Protein AF-A0A0H5RD33-F1 (afdb_monomer_lite)

Organism: NCBI:txid70186

Radius of gyration: 17.7 Å; chains: 1; bounding box: 47×40×45 Å

Secondary structure (DSSP, 8-state):
-TTSPPPSS--SSGGG-------S-EEE-STTPEETTEEEEEEEEEEEEEEETTEEEEEEEEEEEEE---TTS---SSEEEEEEE--S---STT-EEEEEES--GGGGGT-GGGG-EEEEEEETTT--EEEEEEEEE-TTSPEEEBPPEEP--HHHHHHHHT--TTTSPEEEEEEEEE-TTSS-EEEEEEEESSTTGGG---EEEEEEEESS--BSS------SSS---------

pLDDT: mean 88.84, std 12.26, range [31.33, 98.31]

Structure (mmCIF, N/CA/C/O backbone):
data_AF-A0A0H5RD33-F1
#
_entry.id   AF-A0A0H5RD33-F1
#
loop_
_atom_site.group_PDB
_atom_site.id
_atom_site.type_symbol
_atom_site.label_atom_id
_atom_site.label_alt_id
_atom_site.label_comp_id
_atom_site.label_asym_id
_atom_site.label_entity_id
_atom_site.label_seq_id
_atom_site.pdbx_PDB_ins_code
_atom_site.Cartn_x
_atom_site.Cartn_y
_atom_site.Cartn_z
_atom_site.occupancy
_atom_site.B_iso_or_equiv
_atom_site.auth_seq_id
_atom_site.auth_comp_id
_atom_site.auth_asym_id
_atom_site.auth_atom_id
_atom_site.pdbx_PDB_model_num
ATOM 1 N N . ASP A 1 1 ? -14.241 -11.080 -1.336 1.00 76.25 1 ASP A N 1
ATOM 2 C CA . ASP A 1 1 ? -13.264 -11.864 -0.571 1.00 76.25 1 ASP A CA 1
ATOM 3 C C . ASP A 1 1 ? -13.984 -12.412 0.656 1.00 76.25 1 ASP A C 1
ATOM 5 O O . ASP A 1 1 ? -15.213 -12.331 0.713 1.00 76.25 1 ASP A O 1
ATOM 9 N N . GLU A 1 2 ? -13.262 -13.000 1.604 1.00 75.19 2 GLU A N 1
ATOM 10 C CA . GLU A 1 2 ? -13.861 -13.571 2.816 1.00 75.19 2 GLU A CA 1
ATOM 11 C C . GLU A 1 2 ? -14.517 -12.540 3.747 1.00 75.19 2 GLU A C 1
ATOM 13 O O . GLU A 1 2 ? -15.378 -12.899 4.547 1.00 75.19 2 GLU A O 1
ATOM 18 N N . PHE A 1 3 ? -14.201 -11.254 3.578 1.00 83.94 3 PHE A N 1
ATOM 19 C CA . PHE A 1 3 ? -14.836 -10.145 4.290 1.00 83.94 3 PHE A CA 1
ATOM 20 C C . PHE A 1 3 ? -16.076 -9.603 3.567 1.00 83.94 3 PHE A C 1
ATOM 22 O O . PHE A 1 3 ? -16.690 -8.637 4.016 1.00 83.94 3 PHE A O 1
ATOM 29 N N . GLY A 1 4 ? -16.453 -10.204 2.435 1.00 88.62 4 GLY A N 1
ATOM 30 C CA . GLY A 1 4 ? -17.548 -9.730 1.594 1.00 88.62 4 GLY A CA 1
ATOM 31 C C . GLY A 1 4 ? -17.179 -8.541 0.706 1.00 88.62 4 GLY A C 1
ATOM 32 O O . GLY A 1 4 ? -18.061 -8.026 0.026 1.00 88.62 4 GLY A O 1
ATOM 33 N N . ILE A 1 5 ? -15.905 -8.133 0.652 1.00 95.12 5 ILE A N 1
ATOM 34 C CA . ILE A 1 5 ? -15.428 -7.039 -0.202 1.00 95.12 5 ILE A CA 1
ATOM 35 C C . ILE A 1 5 ? -15.345 -7.506 -1.656 1.00 95.12 5 ILE A C 1
ATOM 37 O O . ILE A 1 5 ? -14.885 -8.610 -1.955 1.00 95.12 5 ILE A O 1
ATOM 41 N N . GLN A 1 6 ? -15.769 -6.673 -2.600 1.00 94.94 6 GLN A N 1
ATOM 42 C CA . GLN A 1 6 ? -15.687 -7.001 -4.017 1.00 94.94 6 GLN A CA 1
ATOM 43 C C . GLN A 1 6 ? -14.219 -7.123 -4.458 1.00 94.94 6 GLN A C 1
ATOM 45 O O . GLN A 1 6 ? -13.421 -6.206 -4.265 1.00 94.94 6 GLN A O 1
ATOM 50 N N . GLN A 1 7 ? -13.868 -8.247 -5.086 1.00 94.56 7 GLN A N 1
ATOM 51 C CA . GLN A 1 7 ? -12.614 -8.385 -5.831 1.00 94.56 7 GLN A CA 1
ATOM 52 C C . GLN A 1 7 ? -12.828 -7.815 -7.236 1.00 94.56 7 GLN A C 1
ATOM 54 O O . GLN A 1 7 ? -13.719 -8.279 -7.952 1.00 94.56 7 GLN A O 1
ATOM 59 N N . LEU A 1 8 ? -12.046 -6.808 -7.634 1.00 95.62 8 LEU A N 1
ATOM 60 C CA . LEU A 1 8 ? -12.150 -6.227 -8.981 1.00 95.62 8 LEU A CA 1
ATOM 61 C C . LEU A 1 8 ? -11.414 -7.104 -9.999 1.00 95.62 8 LEU A C 1
ATOM 63 O O . LEU A 1 8 ? -11.857 -7.260 -11.139 1.00 95.62 8 LEU A O 1
ATOM 67 N N . PHE A 1 9 ? -10.312 -7.714 -9.562 1.00 94.62 9 PHE A N 1
ATOM 68 C CA . PHE A 1 9 ? -9.490 -8.634 -10.337 1.00 94.62 9 PHE A CA 1
ATOM 69 C C . PHE A 1 9 ? -9.211 -9.905 -9.520 1.00 94.62 9 PHE A C 1
ATOM 71 O O . PHE A 1 9 ? -8.176 -9.987 -8.861 1.00 94.62 9 PHE A O 1
ATOM 78 N N . PRO A 1 10 ? -10.119 -10.900 -9.552 1.00 92.75 10 PRO A N 1
ATOM 79 C CA . PRO A 1 10 ? -9.939 -12.149 -8.817 1.00 92.75 10 PRO A CA 1
ATOM 80 C C . PRO A 1 10 ? -8.657 -12.891 -9.209 1.00 92.75 10 PRO A C 1
ATOM 82 O O . PRO A 1 10 ? -8.256 -12.894 -10.379 1.00 92.75 10 PRO A O 1
ATOM 85 N N . SER A 1 11 ? -8.045 -13.556 -8.232 1.00 90.69 11 SER A N 1
ATOM 86 C CA . SER A 1 11 ? -6.834 -14.348 -8.428 1.00 90.69 11 SER A CA 1
ATOM 87 C C . SER A 1 11 ? -7.073 -15.569 -9.315 1.00 90.69 11 SER A C 1
ATOM 89 O O . SER A 1 11 ? -8.099 -16.240 -9.232 1.00 90.69 11 SER A O 1
ATOM 91 N N . ILE A 1 12 ? -6.080 -15.888 -10.152 1.00 89.56 12 ILE A N 1
ATOM 92 C CA . ILE A 1 12 ? -6.044 -17.151 -10.914 1.00 89.56 12 ILE A CA 1
ATOM 93 C C . ILE A 1 12 ? -5.766 -18.337 -9.973 1.00 89.56 12 ILE A C 1
ATOM 95 O O . ILE A 1 12 ? -6.265 -19.433 -10.213 1.00 89.56 12 ILE A O 1
ATOM 99 N N . SER A 1 13 ? -5.009 -18.080 -8.901 1.00 87.94 13 SER A N 1
ATOM 100 C CA . SER A 1 13 ? -4.655 -19.019 -7.832 1.00 87.94 13 SER A CA 1
ATOM 101 C C . SER A 1 13 ? -5.113 -18.467 -6.476 1.00 87.94 13 SER A C 1
ATOM 103 O O . SER A 1 13 ? -4.293 -17.889 -5.758 1.00 87.94 13 SER A O 1
ATOM 105 N N . PRO A 1 14 ? -6.411 -18.576 -6.126 1.00 88.38 14 PRO A N 1
ATOM 106 C CA . PRO A 1 14 ? -6.944 -18.069 -4.857 1.00 88.38 14 PRO A CA 1
ATOM 107 C C . PRO A 1 14 ? -6.265 -18.665 -3.616 1.00 88.38 14 PRO A C 1
ATOM 109 O O . PRO A 1 14 ? -6.234 -18.047 -2.563 1.00 88.38 14 PRO A O 1
ATOM 112 N N . GLU A 1 15 ? -5.683 -19.858 -3.727 1.00 87.19 15 GLU A N 1
ATOM 113 C CA . GLU A 1 15 ? -4.915 -20.511 -2.664 1.00 87.19 15 GLU A CA 1
ATOM 114 C C . GLU A 1 15 ? -3.612 -19.786 -2.288 1.00 87.19 15 GLU A C 1
ATOM 116 O O . GLU A 1 15 ? -3.024 -20.085 -1.251 1.00 87.19 15 GLU A O 1
ATOM 121 N N . LEU A 1 16 ? -3.149 -18.857 -3.133 1.00 86.56 16 LEU A N 1
ATOM 122 C CA . LEU A 1 16 ? -1.974 -18.014 -2.889 1.00 86.56 16 LEU A CA 1
ATOM 123 C C . LEU A 1 16 ? -2.348 -16.608 -2.408 1.00 86.56 16 LEU A C 1
ATOM 125 O O . LEU A 1 16 ? -1.453 -15.777 -2.193 1.00 86.56 16 LEU A O 1
ATOM 129 N N . ASP A 1 17 ? -3.644 -16.330 -2.258 1.00 90.62 17 ASP A N 1
ATOM 130 C CA . ASP A 1 17 ? -4.104 -15.088 -1.658 1.00 90.62 17 ASP A CA 1
ATOM 131 C C . ASP A 1 17 ? -3.624 -15.019 -0.204 1.00 90.62 17 ASP A C 1
ATOM 133 O O . ASP A 1 17 ? -3.420 -16.026 0.479 1.00 90.62 17 ASP A O 1
ATOM 137 N N . TRP A 1 18 ? -3.374 -13.800 0.257 1.00 93.12 18 TRP A N 1
ATOM 138 C CA . TRP A 1 18 ? -3.107 -13.535 1.660 1.00 93.12 18 TRP A CA 1
ATOM 139 C C . TRP A 1 18 ? -4.263 -12.732 2.230 1.00 93.12 18 TRP A C 1
ATOM 141 O O . TRP A 1 18 ? -4.685 -11.740 1.630 1.00 93.12 18 TRP A O 1
ATOM 151 N N . THR A 1 19 ? -4.698 -13.131 3.419 1.00 93.81 19 THR A N 1
ATOM 152 C CA . THR A 1 19 ? -5.701 -12.423 4.197 1.00 93.81 19 THR A CA 1
ATOM 153 C C . THR A 1 19 ? -5.165 -12.161 5.594 1.00 93.81 19 THR A C 1
ATOM 155 O O . THR A 1 19 ? -4.564 -13.028 6.223 1.00 93.81 19 THR A O 1
ATOM 158 N N . GLY A 1 20 ? -5.382 -10.944 6.089 1.00 93.12 20 GLY A N 1
ATOM 159 C CA . GLY A 1 20 ? -5.002 -10.564 7.438 1.00 93.12 20 GLY A CA 1
ATOM 160 C C . GLY A 1 20 ? -5.898 -11.177 8.518 1.00 93.12 20 GLY A C 1
ATOM 161 O O . GLY A 1 20 ? -7.093 -10.909 8.563 1.00 93.12 20 GLY A O 1
ATOM 162 N N . GLU A 1 21 ? -5.286 -11.896 9.462 1.00 92.38 21 GLU A N 1
ATOM 163 C CA . GLU A 1 21 ? -5.957 -12.499 10.627 1.00 92.38 21 GLU A CA 1
ATOM 164 C C . GLU A 1 21 ? -5.771 -11.698 11.924 1.00 92.38 21 GLU A C 1
ATOM 166 O O . GLU A 1 21 ? -4.778 -11.826 12.652 1.00 92.38 21 GLU A O 1
ATOM 171 N N . TRP A 1 22 ? -6.684 -10.763 12.190 1.00 93.94 22 TRP A N 1
ATOM 172 C CA . TRP A 1 22 ? -6.469 -9.690 13.180 1.00 93.94 22 TRP A CA 1
ATOM 173 C C . TRP A 1 22 ? -7.302 -9.884 14.463 1.00 93.94 22 TRP A C 1
ATOM 175 O O . TRP A 1 22 ? -7.395 -9.003 15.315 1.00 93.94 22 TRP A O 1
ATOM 185 N N . THR A 1 23 ? -7.919 -11.056 14.631 1.00 94.94 23 THR A N 1
ATOM 186 C CA . THR A 1 23 ? -8.829 -11.359 15.750 1.00 94.94 23 THR A CA 1
ATOM 187 C C . THR A 1 23 ? -8.093 -11.674 17.054 1.00 94.94 23 THR A C 1
ATOM 189 O O . THR A 1 23 ? -8.486 -11.191 18.119 1.00 94.94 23 THR A O 1
ATOM 192 N N . ALA A 1 24 ? -7.011 -12.456 16.985 1.00 96.69 24 ALA A N 1
ATOM 193 C CA . ALA A 1 24 ? -6.236 -12.875 18.149 1.00 96.69 24 ALA A CA 1
ATOM 194 C C . ALA A 1 24 ? -5.370 -11.737 18.715 1.00 96.69 24 ALA A C 1
ATOM 196 O O . ALA A 1 24 ? -4.588 -11.114 17.993 1.00 96.69 24 ALA A O 1
ATOM 197 N N . ASN A 1 25 ? -5.468 -11.525 20.032 1.00 97.94 25 ASN A N 1
ATOM 198 C CA . ASN A 1 25 ? -4.720 -10.488 20.740 1.00 97.94 25 ASN A CA 1
ATOM 199 C C . ASN A 1 25 ? -3.211 -10.768 20.736 1.00 97.94 25 ASN A C 1
ATOM 201 O O . ASN A 1 25 ? -2.767 -11.799 21.246 1.00 97.94 25 ASN A O 1
ATOM 205 N N . ARG A 1 26 ? -2.420 -9.822 20.222 1.00 97.69 26 ARG A N 1
ATOM 206 C CA . ARG A 1 26 ? -0.945 -9.872 20.211 1.00 97.69 26 ARG A CA 1
ATOM 207 C C . ARG A 1 26 ? -0.344 -8.496 19.940 1.00 97.69 26 ARG A C 1
ATOM 209 O O . ARG A 1 26 ? -1.035 -7.577 19.506 1.00 97.69 26 ARG A O 1
ATOM 216 N N . ILE A 1 27 ? 0.953 -8.356 20.193 1.00 98.00 27 ILE A N 1
ATOM 217 C CA . ILE A 1 27 ? 1.701 -7.134 19.901 1.00 98.00 27 ILE A CA 1
ATOM 218 C C . ILE A 1 27 ? 3.063 -7.479 19.308 1.00 98.00 27 ILE A C 1
ATOM 220 O O . ILE A 1 27 ? 3.780 -8.312 19.853 1.00 98.00 27 ILE A O 1
ATOM 224 N N . LEU A 1 28 ? 3.416 -6.800 18.220 1.00 98.19 28 LEU A N 1
ATOM 225 C CA . LEU A 1 28 ? 4.761 -6.774 17.659 1.00 98.19 28 LEU A CA 1
ATOM 226 C C . LEU A 1 28 ? 5.408 -5.445 18.049 1.00 98.19 28 LEU A C 1
ATOM 228 O O . LEU A 1 28 ? 4.815 -4.372 17.896 1.00 98.19 28 LEU A O 1
ATOM 232 N N . THR A 1 29 ? 6.620 -5.509 18.585 1.00 96.75 29 THR A N 1
ATOM 233 C CA . THR A 1 29 ? 7.331 -4.384 19.210 1.00 96.75 29 THR A CA 1
ATOM 234 C C . THR A 1 29 ? 8.720 -4.132 18.634 1.00 96.75 29 THR A C 1
ATOM 236 O O . THR A 1 29 ? 9.271 -3.046 18.826 1.00 96.75 29 THR A O 1
ATOM 239 N N . LYS A 1 30 ? 9.306 -5.108 17.936 1.00 94.00 30 LYS A N 1
ATOM 240 C CA . LYS A 1 30 ? 10.661 -5.029 17.384 1.00 94.00 30 LYS A CA 1
ATOM 241 C C . LYS A 1 30 ? 10.634 -5.119 15.864 1.00 94.00 30 LYS A C 1
ATOM 243 O O . LYS A 1 30 ? 9.813 -5.803 15.265 1.00 94.00 30 LYS A O 1
ATOM 248 N N . ALA A 1 31 ? 11.580 -4.439 15.224 1.00 90.81 31 ALA A N 1
ATOM 249 C CA . ALA A 1 31 ? 11.805 -4.624 13.797 1.00 90.81 31 ALA A CA 1
ATOM 250 C C . ALA A 1 31 ? 12.255 -6.070 13.519 1.00 90.81 31 ALA A C 1
ATOM 252 O O . ALA A 1 31 ? 13.087 -6.602 14.253 1.00 90.81 31 ALA A O 1
ATOM 253 N N . LYS A 1 32 ? 11.732 -6.660 12.441 1.00 92.19 32 LYS A N 1
ATOM 254 C CA . LYS A 1 32 ? 11.849 -8.080 12.074 1.00 92.19 32 LYS A CA 1
ATOM 255 C C . LYS A 1 32 ? 11.215 -9.051 13.080 1.00 92.19 32 LYS A C 1
ATOM 257 O O . LYS A 1 32 ? 11.514 -10.238 13.047 1.00 92.19 32 LYS A O 1
ATOM 262 N N . GLU A 1 33 ? 10.355 -8.572 13.980 1.00 96.62 33 GLU A N 1
ATOM 263 C CA . GLU A 1 33 ? 9.538 -9.467 14.799 1.00 96.62 33 GLU A CA 1
ATOM 264 C C . GLU A 1 33 ? 8.448 -10.088 13.927 1.00 96.62 33 GLU A C 1
ATOM 266 O O . GLU A 1 33 ? 7.614 -9.364 13.379 1.00 96.62 33 GLU A O 1
ATOM 271 N N . MET A 1 34 ? 8.507 -11.413 13.785 1.00 96.44 34 MET A N 1
ATOM 272 C CA . MET A 1 34 ? 7.512 -12.213 13.074 1.00 96.44 34 MET A CA 1
ATOM 273 C C . MET A 1 34 ? 6.207 -12.262 13.860 1.00 96.44 34 MET A C 1
ATOM 275 O O . MET A 1 34 ? 6.219 -12.312 15.094 1.00 96.44 34 MET A O 1
ATOM 279 N N . ASP A 1 35 ? 5.090 -12.296 13.146 1.00 96.50 35 ASP A N 1
ATOM 280 C CA . ASP A 1 35 ? 3.794 -12.562 13.742 1.00 96.50 35 ASP A CA 1
ATOM 281 C C . ASP A 1 35 ? 3.706 -14.038 14.180 1.00 96.50 35 ASP A C 1
ATOM 283 O O . ASP A 1 35 ? 3.919 -14.939 13.369 1.00 96.50 35 ASP A O 1
ATOM 287 N N . PRO A 1 36 ? 3.396 -14.333 15.457 1.00 95.50 36 PRO A N 1
ATOM 288 C CA . PRO A 1 36 ? 3.274 -15.713 15.923 1.00 95.50 36 PRO A CA 1
ATOM 289 C C . PRO A 1 36 ? 2.083 -16.486 15.329 1.00 95.50 36 PRO A C 1
ATOM 291 O O . PRO A 1 36 ? 2.009 -17.697 15.533 1.00 95.50 36 PRO A O 1
ATOM 294 N N . TYR 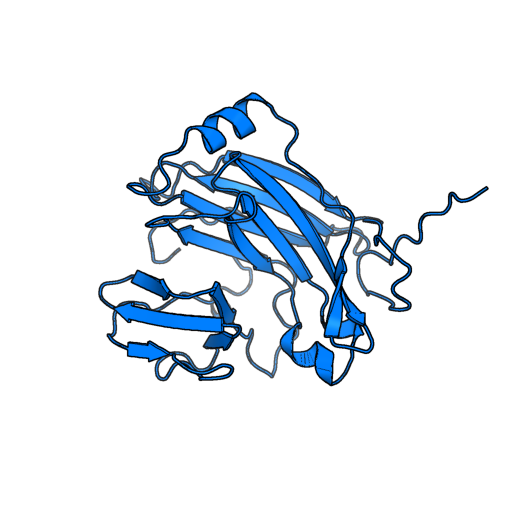A 1 37 ? 1.154 -15.816 14.642 1.00 94.94 37 TYR A N 1
ATOM 295 C CA . TYR A 1 37 ? -0.019 -16.436 14.012 1.00 94.94 37 TYR A CA 1
ATOM 296 C C . TYR A 1 37 ? 0.045 -16.432 12.482 1.00 94.94 37 TYR A C 1
ATOM 298 O O . TYR A 1 37 ? -0.806 -17.054 11.853 1.00 94.94 37 TYR A O 1
ATOM 306 N N . ASP A 1 38 ? 1.030 -15.753 11.893 1.00 94.31 38 ASP A N 1
ATOM 307 C CA . ASP A 1 38 ? 1.205 -15.652 10.446 1.00 94.31 38 ASP A CA 1
ATOM 308 C C . ASP A 1 38 ? 2.701 -15.542 10.119 1.00 94.31 38 ASP A C 1
ATOM 310 O O . ASP A 1 38 ? 3.330 -14.495 10.275 1.00 94.31 38 ASP A O 1
ATOM 314 N N . ASP A 1 39 ? 3.289 -16.644 9.660 1.0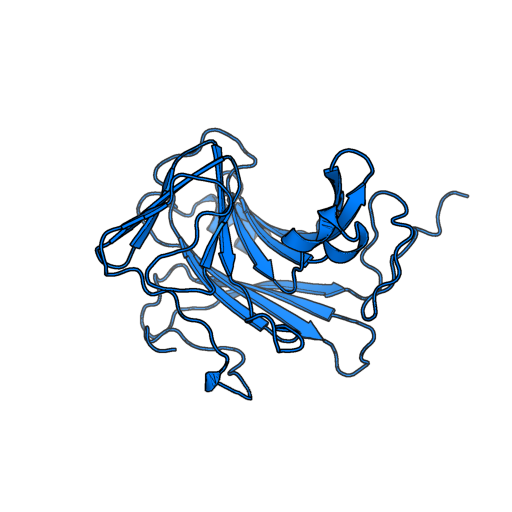0 92.44 39 ASP A N 1
ATOM 315 C CA . ASP A 1 39 ? 4.720 -16.741 9.359 1.00 92.44 39 ASP A CA 1
ATOM 316 C C . ASP A 1 39 ? 5.152 -15.938 8.123 1.00 92.44 39 ASP A C 1
ATOM 318 O O . ASP A 1 39 ? 6.343 -15.864 7.815 1.00 92.44 39 ASP A O 1
ATOM 322 N N . ARG A 1 40 ? 4.206 -15.287 7.444 1.00 92.25 40 ARG A N 1
ATOM 323 C CA . ARG A 1 40 ? 4.451 -14.378 6.324 1.00 92.25 40 ARG A CA 1
ATOM 324 C C . ARG A 1 40 ? 4.508 -12.927 6.770 1.00 92.25 40 ARG A C 1
ATOM 326 O O . ARG A 1 40 ? 4.946 -12.068 6.007 1.00 92.25 40 ARG A O 1
ATOM 333 N N . VAL A 1 41 ? 4.051 -12.632 7.982 1.00 95.25 41 VAL A N 1
ATOM 334 C CA . VAL A 1 41 ? 3.866 -11.271 8.472 1.00 95.25 41 VAL A CA 1
ATOM 335 C C . VAL A 1 41 ? 4.947 -10.908 9.474 1.00 95.25 41 VAL A C 1
ATOM 337 O O . VAL A 1 41 ? 5.250 -11.657 10.400 1.00 95.25 41 VAL A O 1
ATOM 340 N N . TYR A 1 42 ? 5.517 -9.714 9.329 1.00 95.62 42 TYR A N 1
ATOM 341 C CA . TYR A 1 42 ? 6.462 -9.190 10.310 1.00 95.62 42 TYR A CA 1
ATOM 342 C C . TYR A 1 42 ? 6.485 -7.668 10.373 1.00 95.62 42 TYR A C 1
ATOM 344 O O . TYR A 1 42 ? 6.157 -6.952 9.422 1.00 95.62 42 TYR A O 1
ATOM 352 N N . LEU A 1 43 ? 6.896 -7.152 11.530 1.00 96.88 43 LEU A N 1
ATOM 353 C CA . LEU A 1 43 ? 6.977 -5.718 11.778 1.00 96.88 43 LEU A CA 1
ATOM 354 C C . LEU A 1 43 ? 8.295 -5.130 11.263 1.00 96.88 43 LEU A C 1
ATOM 356 O O . LEU A 1 43 ? 9.382 -5.653 11.504 1.00 96.88 43 LEU A O 1
ATOM 360 N N . LYS A 1 44 ? 8.228 -3.956 10.642 1.00 93.81 44 LYS A N 1
ATOM 361 C CA . LYS A 1 44 ? 9.377 -3.129 10.252 1.00 93.81 44 LYS A CA 1
ATOM 362 C C . LYS A 1 44 ? 9.148 -1.664 10.607 1.00 93.81 44 LYS A C 1
ATOM 364 O O . LYS A 1 44 ? 8.042 -1.202 10.873 1.00 93.81 44 LYS A O 1
ATOM 369 N N . GLY A 1 45 ? 10.234 -0.895 10.563 1.00 90.62 45 GLY A N 1
ATOM 370 C CA . GLY A 1 45 ? 10.214 0.533 10.861 1.00 90.62 45 GLY A CA 1
ATOM 371 C C . GLY A 1 45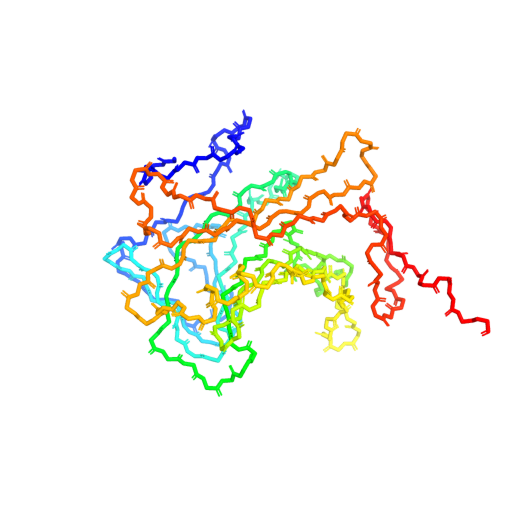 ? 10.202 0.846 12.353 1.00 90.62 45 GLY A C 1
ATOM 372 O O . GLY A 1 45 ? 10.705 0.071 13.161 1.00 90.62 45 GLY A O 1
ATOM 373 N N . LYS A 1 46 ? 9.718 2.042 12.699 1.00 90.88 46 LYS A N 1
ATOM 374 C CA . LYS A 1 46 ? 9.747 2.563 14.073 1.00 90.88 46 LYS A CA 1
ATOM 375 C C . LYS A 1 46 ? 8.331 2.651 14.625 1.00 90.88 46 LYS A C 1
ATOM 377 O O . LYS A 1 46 ? 7.598 3.567 14.251 1.00 90.88 46 LYS A O 1
ATOM 382 N N . GLY A 1 47 ? 7.982 1.750 15.533 1.00 94.44 47 GLY A N 1
ATOM 383 C CA . GLY A 1 47 ? 6.671 1.704 16.169 1.00 94.44 47 GLY A CA 1
ATOM 384 C C . GLY A 1 47 ? 6.307 0.294 16.618 1.00 94.44 47 GLY A C 1
ATOM 385 O O . GLY A 1 47 ? 7.170 -0.580 16.649 1.00 94.44 47 GLY A O 1
ATOM 386 N N . THR A 1 48 ? 5.037 0.094 16.944 1.00 97.31 48 THR A N 1
ATOM 387 C CA . THR A 1 48 ? 4.447 -1.196 17.314 1.00 97.31 48 THR A CA 1
ATOM 388 C C . THR A 1 48 ? 3.226 -1.483 16.447 1.00 97.31 48 THR A C 1
ATOM 390 O O . THR A 1 48 ? 2.595 -0.554 15.933 1.00 97.31 48 THR A O 1
ATOM 393 N N . ALA A 1 49 ? 2.871 -2.759 16.330 1.00 97.88 49 ALA A N 1
ATOM 394 C CA . ALA A 1 49 ? 1.603 -3.214 15.768 1.00 97.88 49 ALA A CA 1
ATOM 395 C C . ALA A 1 49 ? 0.870 -4.041 16.826 1.00 97.88 49 ALA A C 1
ATOM 397 O O . ALA A 1 49 ? 1.395 -5.053 17.285 1.00 97.88 49 ALA A O 1
ATOM 398 N N . THR A 1 50 ? -0.310 -3.593 17.239 1.00 98.19 50 THR A N 1
ATOM 399 C CA . THR A 1 50 ? -1.170 -4.313 18.186 1.00 98.19 50 THR A CA 1
ATOM 400 C C . THR A 1 50 ? -2.344 -4.894 17.426 1.00 98.19 50 THR A C 1
ATOM 402 O O . THR A 1 50 ? -3.017 -4.152 16.725 1.00 98.19 50 THR A O 1
ATOM 405 N N . PHE A 1 51 ? -2.612 -6.181 17.584 1.00 98.31 51 PHE A N 1
ATOM 406 C CA . PHE A 1 51 ? -3.704 -6.877 16.911 1.00 98.31 51 PHE A CA 1
ATOM 407 C C . PHE A 1 51 ? -4.722 -7.340 17.944 1.00 98.31 51 PHE A C 1
ATOM 409 O O . PHE A 1 51 ? -4.350 -7.647 19.082 1.00 98.31 51 PHE A O 1
ATOM 416 N N . GLY A 1 52 ? -5.982 -7.412 17.540 1.00 97.12 52 GLY A N 1
ATOM 417 C CA . GLY A 1 52 ? -7.077 -7.906 18.359 1.00 97.12 52 GLY A CA 1
ATOM 418 C C . GLY A 1 52 ? -8.414 -7.327 17.918 1.00 97.12 52 GLY A C 1
ATOM 419 O O . GLY A 1 52 ? -8.474 -6.259 17.315 1.00 97.12 52 GLY A O 1
ATOM 420 N N . ASN A 1 53 ? -9.505 -8.015 18.255 1.00 94.69 53 ASN A N 1
ATOM 421 C CA . ASN A 1 53 ? -10.878 -7.583 17.947 1.00 94.69 53 ASN A CA 1
ATOM 422 C C . ASN A 1 53 ? -11.158 -7.345 16.447 1.00 94.69 53 ASN A C 1
ATOM 424 O O . ASN A 1 53 ? -12.116 -6.655 16.117 1.00 94.69 53 ASN A O 1
ATOM 428 N N . GLY A 1 54 ? -10.349 -7.919 15.551 1.00 93.75 54 GLY A N 1
ATOM 429 C CA . GLY A 1 54 ? -10.487 -7.744 14.102 1.00 93.75 54 GLY A CA 1
ATOM 430 C C . GLY A 1 54 ? -9.687 -6.571 13.529 1.00 93.75 54 GLY A C 1
ATOM 431 O O . GLY A 1 54 ? -9.689 -6.391 12.318 1.00 93.75 54 GLY A O 1
ATOM 432 N N . ASP A 1 55 ? -8.958 -5.822 14.361 1.00 94.56 55 ASP A N 1
ATOM 433 C CA . ASP A 1 55 ? -8.137 -4.685 13.946 1.00 94.56 55 ASP A CA 1
ATOM 434 C C . ASP A 1 55 ? -6.640 -4.919 14.228 1.00 94.56 55 ASP A C 1
ATOM 436 O O . ASP A 1 55 ? -6.249 -5.600 15.179 1.00 94.56 55 ASP A O 1
ATOM 440 N N . MET A 1 56 ? -5.792 -4.260 13.436 1.00 96.75 56 MET A N 1
ATOM 441 C CA . MET A 1 56 ? -4.380 -4.020 13.712 1.00 96.75 56 MET A CA 1
ATOM 442 C C . MET A 1 56 ? -4.199 -2.515 13.858 1.00 96.75 56 MET A C 1
ATOM 444 O O . MET A 1 56 ? -4.505 -1.729 12.962 1.00 96.75 56 MET A O 1
ATOM 448 N N . VAL A 1 57 ? -3.639 -2.113 14.989 1.00 97.06 57 VAL A N 1
ATOM 449 C CA . VAL A 1 57 ? -3.380 -0.725 15.335 1.00 97.06 57 VAL A CA 1
ATOM 450 C C . VAL A 1 57 ? -1.883 -0.481 15.333 1.00 97.06 57 VAL A C 1
ATOM 452 O O . VAL A 1 57 ? -1.130 -1.025 16.146 1.00 97.06 57 VAL A O 1
ATOM 455 N N . PHE A 1 58 ? -1.457 0.400 14.440 1.00 96.25 58 PHE A N 1
ATOM 456 C CA . PHE A 1 58 ? -0.111 0.938 14.448 1.00 96.25 58 PHE A CA 1
ATOM 457 C C . PHE A 1 58 ? 0.034 2.085 15.444 1.00 96.25 58 PHE A C 1
ATOM 459 O O . PHE A 1 58 ? -0.786 2.998 15.483 1.00 96.25 58 PHE A O 1
ATOM 466 N N . ASN A 1 59 ? 1.137 2.080 16.192 1.00 93.62 59 ASN A N 1
ATOM 467 C CA . ASN A 1 59 ? 1.551 3.195 17.040 1.00 93.62 59 ASN A CA 1
ATOM 468 C C . ASN A 1 59 ? 3.028 3.528 16.816 1.00 93.62 59 ASN A C 1
ATOM 470 O O . ASN A 1 59 ? 3.850 2.639 16.610 1.00 93.62 59 ASN A O 1
ATOM 474 N N . GLY A 1 60 ? 3.386 4.810 16.893 1.00 89.62 60 GLY A N 1
ATOM 475 C CA . GLY A 1 60 ? 4.761 5.285 16.722 1.00 89.62 60 GLY A CA 1
ATOM 476 C C . GLY A 1 60 ? 4.977 6.082 15.436 1.00 89.62 60 GLY A C 1
ATOM 477 O O . GLY A 1 60 ? 4.038 6.595 14.840 1.00 89.62 60 GLY A O 1
ATOM 478 N N . GLY A 1 61 ? 6.241 6.249 15.043 1.00 86.44 61 GLY A N 1
ATOM 479 C CA . GLY A 1 61 ? 6.616 7.208 14.001 1.00 86.44 61 GLY A CA 1
ATOM 480 C C . GLY A 1 61 ? 6.371 6.725 12.570 1.00 86.44 61 GLY A C 1
ATOM 481 O O . GLY A 1 61 ? 5.838 7.471 11.758 1.00 86.44 61 GLY A O 1
ATOM 482 N N . THR A 1 62 ? 6.812 5.507 12.239 1.00 89.56 62 THR A N 1
ATOM 483 C CA . THR A 1 62 ? 6.726 4.914 10.885 1.00 89.56 62 THR A CA 1
ATOM 484 C C . THR A 1 62 ? 6.657 3.376 10.935 1.00 89.56 62 THR A C 1
ATOM 486 O O . THR A 1 62 ? 7.516 2.699 10.348 1.00 89.56 62 THR A O 1
ATOM 489 N N . PRO A 1 63 ? 5.708 2.785 11.686 1.00 93.69 63 PRO A N 1
ATOM 490 C CA . PRO A 1 63 ? 5.515 1.340 11.667 1.00 93.69 63 PRO A CA 1
ATOM 491 C C . PRO A 1 63 ? 5.044 0.887 10.279 1.00 93.69 63 PRO A C 1
ATOM 493 O O . PRO A 1 63 ? 4.319 1.603 9.587 1.00 93.69 63 PRO A O 1
ATOM 496 N N . ARG A 1 64 ? 5.507 -0.288 9.862 1.00 94.81 64 ARG A N 1
ATOM 497 C CA . ARG A 1 64 ? 5.166 -0.944 8.598 1.00 94.81 64 ARG A CA 1
ATOM 498 C C . ARG A 1 64 ? 4.974 -2.427 8.870 1.00 94.81 64 ARG A C 1
ATOM 500 O O . ARG A 1 64 ? 5.808 -3.017 9.553 1.00 94.81 64 ARG A O 1
ATOM 507 N N . LEU A 1 65 ? 3.927 -3.016 8.313 1.00 96.19 65 LEU A N 1
ATOM 508 C CA . LEU A 1 65 ? 3.745 -4.462 8.296 1.00 96.19 65 LEU A CA 1
ATOM 509 C C . LEU A 1 65 ? 4.201 -4.963 6.931 1.00 96.19 65 LEU A C 1
ATOM 511 O O . LEU A 1 65 ? 3.783 -4.415 5.913 1.00 96.19 65 LEU A O 1
ATOM 515 N N . TYR A 1 66 ? 5.096 -5.939 6.923 1.00 95.31 66 TYR A N 1
ATOM 516 C CA . TYR A 1 66 ? 5.543 -6.611 5.711 1.00 95.31 66 TYR A CA 1
ATOM 517 C C . TYR A 1 66 ? 4.792 -7.931 5.607 1.00 95.31 66 TYR A C 1
ATOM 519 O O . TYR A 1 66 ? 4.501 -8.551 6.630 1.00 95.31 66 TYR A O 1
ATOM 527 N N . ILE A 1 67 ? 4.463 -8.315 4.377 1.00 94.50 67 ILE A N 1
ATOM 528 C CA . ILE A 1 67 ? 3.770 -9.557 4.050 1.00 94.50 67 ILE A CA 1
ATOM 529 C C . ILE A 1 67 ? 4.604 -10.239 2.971 1.00 94.50 67 ILE A C 1
ATOM 531 O O . ILE A 1 67 ? 4.730 -9.720 1.861 1.00 94.50 67 ILE A O 1
ATOM 535 N N . ASP A 1 68 ? 5.189 -11.378 3.306 1.00 91.25 68 ASP A N 1
ATOM 536 C CA . ASP A 1 68 ? 5.958 -12.190 2.376 1.00 91.25 68 ASP A CA 1
ATOM 537 C C . ASP A 1 68 ? 5.006 -13.045 1.522 1.00 91.25 68 ASP A C 1
ATOM 539 O O . ASP A 1 68 ? 4.024 -13.612 2.003 1.00 91.25 68 ASP A O 1
ATOM 543 N N . SER A 1 69 ? 5.296 -13.186 0.234 1.00 85.12 69 SER A N 1
ATOM 544 C CA . SER A 1 69 ? 4.662 -14.166 -0.657 1.00 85.12 69 SER A CA 1
ATOM 545 C C . SER A 1 69 ? 4.993 -15.630 -0.316 1.00 85.12 69 SER A C 1
ATOM 547 O O . SER A 1 69 ? 4.438 -16.529 -0.944 1.00 85.12 69 SER A O 1
ATOM 549 N N . SER A 1 70 ? 5.853 -15.854 0.687 1.00 70.94 70 SER A N 1
ATOM 550 C CA . SER A 1 70 ? 6.551 -17.090 1.066 1.00 70.94 70 SER A CA 1
ATOM 551 C C . SER A 1 70 ? 7.760 -17.399 0.170 1.00 70.94 70 SER A C 1
ATOM 553 O O . SER A 1 70 ? 7.708 -17.275 -1.055 1.00 70.94 70 SER A O 1
ATOM 555 N N . ALA A 1 71 ? 8.859 -17.835 0.795 1.00 54.31 71 ALA A N 1
ATOM 556 C CA . ALA A 1 71 ? 10.223 -17.888 0.245 1.00 54.31 71 ALA A CA 1
ATOM 557 C C . ALA A 1 71 ? 10.468 -18.814 -0.972 1.00 54.31 71 ALA A C 1
ATOM 559 O O . ALA A 1 71 ? 11.611 -18.971 -1.397 1.00 54.31 71 ALA A O 1
ATOM 560 N N . SER A 1 72 ? 9.442 -19.473 -1.521 1.00 52.50 72 SER A N 1
ATOM 561 C CA . SER A 1 72 ? 9.604 -20.494 -2.575 1.00 52.50 72 SER A CA 1
ATOM 562 C C . SER A 1 72 ? 8.878 -20.199 -3.894 1.00 52.50 72 SER A C 1
ATOM 564 O O . SER A 1 72 ? 8.995 -20.986 -4.834 1.00 52.50 72 SER A O 1
ATOM 566 N N . GLY A 1 73 ? 8.171 -19.067 -3.999 1.00 63.12 73 GLY A N 1
ATOM 567 C CA . GLY A 1 73 ? 7.459 -18.647 -5.212 1.00 63.12 73 GLY A CA 1
ATOM 568 C C . GLY A 1 73 ? 8.056 -17.401 -5.885 1.00 63.12 73 GLY A C 1
ATOM 569 O O . GLY A 1 73 ? 8.871 -16.706 -5.286 1.00 63.12 73 GLY A O 1
ATOM 570 N N . PRO A 1 74 ? 7.630 -17.062 -7.117 1.00 64.56 74 PRO A N 1
ATOM 571 C CA . PRO A 1 74 ? 8.095 -15.882 -7.864 1.00 64.56 74 PRO A CA 1
ATOM 572 C C . PRO A 1 74 ? 7.584 -14.533 -7.308 1.00 64.56 74 PRO A C 1
ATOM 574 O O . PRO A 1 74 ? 7.626 -13.522 -8.011 1.00 64.56 74 PRO A O 1
ATOM 577 N N . GLY A 1 75 ? 7.063 -14.509 -6.080 1.00 80.88 75 GLY A N 1
ATOM 578 C CA . GLY A 1 75 ? 6.325 -13.378 -5.535 1.00 80.88 75 GLY A CA 1
ATOM 579 C C . GLY A 1 75 ? 4.973 -13.145 -6.205 1.00 80.88 75 GLY A C 1
ATOM 580 O O . GLY A 1 75 ? 4.563 -13.855 -7.129 1.00 80.88 75 GLY A O 1
ATOM 581 N N . TRP A 1 76 ? 4.264 -12.115 -5.747 1.00 87.50 76 TRP A N 1
ATOM 582 C CA . TRP A 1 76 ? 3.077 -11.636 -6.446 1.00 87.50 76 TRP A CA 1
ATOM 583 C C . TRP A 1 76 ? 3.465 -10.584 -7.474 1.00 87.50 76 TRP A C 1
ATOM 585 O O . TRP A 1 76 ? 3.849 -9.467 -7.130 1.00 87.50 76 TRP A O 1
ATOM 595 N N . LEU A 1 77 ? 3.335 -10.944 -8.750 1.00 87.19 77 LEU A N 1
ATOM 596 C CA . LEU A 1 77 ? 3.427 -9.987 -9.843 1.00 87.19 77 LEU A CA 1
ATOM 597 C C . LEU A 1 77 ? 2.079 -9.270 -9.983 1.00 87.19 77 LEU A C 1
ATOM 599 O O . LEU A 1 77 ? 1.904 -8.161 -9.498 1.00 87.19 77 LEU A O 1
ATOM 603 N N . ASN A 1 78 ? 1.087 -9.867 -10.638 1.00 92.19 78 ASN A N 1
ATOM 604 C CA . ASN A 1 78 ? -0.226 -9.229 -10.763 1.00 92.19 78 ASN A CA 1
ATOM 605 C C . ASN A 1 78 ? -0.965 -9.284 -9.423 1.00 92.19 78 ASN A C 1
ATOM 607 O O . ASN A 1 78 ? -1.252 -10.375 -8.943 1.00 92.19 78 ASN A O 1
ATOM 611 N N . THR A 1 79 ? -1.257 -8.127 -8.834 1.00 94.12 79 THR A N 1
ATOM 612 C CA . THR A 1 79 ? -1.772 -8.041 -7.461 1.00 94.12 79 THR A CA 1
ATOM 613 C C . THR A 1 79 ? -2.908 -7.039 -7.374 1.00 94.12 79 THR A C 1
ATOM 615 O O . THR A 1 79 ? -2.813 -5.945 -7.929 1.00 94.12 79 THR A O 1
ATOM 618 N N . GLU A 1 80 ? -3.947 -7.397 -6.628 1.00 97.19 80 GLU A N 1
ATOM 619 C CA . GLU A 1 80 ? -4.894 -6.468 -6.020 1.00 97.19 80 GLU A CA 1
ATOM 620 C C . GLU A 1 80 ? -4.652 -6.499 -4.507 1.00 97.19 80 GLU A C 1
ATOM 622 O O . GLU A 1 80 ? -4.936 -7.497 -3.852 1.00 97.19 80 GLU A O 1
ATOM 627 N N . PHE A 1 81 ? -4.092 -5.428 -3.945 1.00 97.44 81 PHE A N 1
ATOM 628 C CA . PHE A 1 81 ? -3.913 -5.289 -2.501 1.00 97.44 81 PHE A CA 1
ATOM 629 C C . PHE A 1 81 ? -5.019 -4.392 -1.950 1.00 97.44 81 PHE A C 1
ATOM 631 O O . PHE A 1 81 ? -5.055 -3.202 -2.259 1.00 97.44 81 PHE A O 1
ATOM 638 N N . THR A 1 82 ? -5.910 -4.969 -1.143 1.00 97.50 82 THR A N 1
ATOM 639 C CA . THR A 1 82 ? -7.017 -4.271 -0.477 1.00 97.50 82 THR A CA 1
ATOM 640 C C . THR A 1 82 ? -6.715 -4.063 1.001 1.00 97.50 82 THR A C 1
ATOM 642 O O . THR A 1 82 ? -6.255 -4.984 1.672 1.00 97.50 82 THR A O 1
ATOM 645 N N . SER A 1 83 ? -7.008 -2.879 1.534 1.00 97.19 83 SER A N 1
ATOM 646 C CA . SER A 1 83 ? -6.998 -2.648 2.978 1.00 97.19 83 SER A CA 1
ATOM 647 C C . SER A 1 83 ? -7.943 -1.516 3.370 1.00 97.19 83 SER A C 1
ATOM 649 O O . SER A 1 83 ? -8.095 -0.547 2.625 1.00 97.19 83 SER A O 1
ATOM 651 N N . TYR A 1 84 ? -8.545 -1.630 4.552 1.00 97.00 84 TYR A N 1
ATOM 652 C CA . TYR A 1 84 ? -9.322 -0.569 5.184 1.00 97.00 84 TYR A CA 1
ATOM 653 C C . TYR A 1 84 ? -8.526 0.017 6.341 1.00 97.00 84 TYR A C 1
ATOM 655 O O . TYR A 1 84 ? -7.956 -0.711 7.153 1.00 97.00 84 TYR A O 1
ATOM 663 N N . GLY A 1 85 ? -8.492 1.343 6.430 1.00 95.56 85 GLY A N 1
ATOM 664 C CA . GLY A 1 85 ? -7.745 2.025 7.475 1.00 95.56 85 GLY A CA 1
ATOM 665 C C . GLY A 1 85 ? -8.359 3.356 7.869 1.00 95.56 85 GLY A C 1
ATOM 666 O O . GLY A 1 85 ? -8.955 4.062 7.058 1.00 95.56 85 GLY A O 1
ATOM 667 N N . ARG A 1 86 ? -8.153 3.715 9.132 1.00 95.44 86 ARG A N 1
ATOM 668 C CA . ARG A 1 86 ? -8.466 5.026 9.700 1.00 95.44 86 ARG A CA 1
ATOM 669 C C . ARG A 1 86 ? -7.318 5.480 10.590 1.00 95.44 86 ARG A C 1
ATOM 671 O O . ARG A 1 86 ? -6.426 4.696 10.920 1.00 95.44 86 ARG A O 1
ATOM 678 N N . VAL A 1 87 ? -7.323 6.741 10.994 1.00 94.94 87 VAL A N 1
ATOM 679 C CA . VAL A 1 87 ? -6.251 7.328 11.800 1.00 94.94 87 VAL A CA 1
ATOM 680 C C . VAL A 1 87 ? -6.829 8.116 12.964 1.00 94.94 87 VAL A C 1
ATOM 682 O O . VAL A 1 87 ? -7.691 8.960 12.791 1.00 94.94 87 VAL A O 1
ATOM 685 N N . GLN A 1 88 ? -6.326 7.886 14.175 1.00 93.81 88 GLN A N 1
ATOM 686 C CA . GLN A 1 88 ? -6.796 8.635 15.346 1.00 93.81 88 GLN A CA 1
ATOM 687 C C . GLN A 1 88 ? -6.370 10.108 15.307 1.00 93.81 88 GLN A C 1
ATOM 689 O O . GLN A 1 88 ? -7.116 10.988 15.723 1.00 93.81 88 GLN A O 1
ATOM 694 N N . SER A 1 89 ? -5.148 10.378 14.844 1.00 91.31 89 SER A N 1
ATOM 695 C CA . SER A 1 89 ? -4.623 11.730 14.649 1.00 91.31 89 SER A CA 1
ATOM 696 C C . SER A 1 89 ? -3.379 11.714 13.760 1.00 91.31 89 SER A C 1
ATOM 698 O O . SER A 1 89 ? -2.689 10.700 13.649 1.00 91.31 89 SER A O 1
ATOM 700 N N . TRP A 1 90 ? -3.062 12.851 13.145 1.00 91.25 90 TRP A N 1
ATOM 701 C CA . TRP A 1 90 ? -1.813 13.054 12.417 1.00 91.25 90 TRP A CA 1
ATOM 702 C C . TRP A 1 90 ? -1.295 14.477 12.625 1.00 91.25 90 TRP A C 1
ATOM 704 O O . TRP A 1 90 ? -2.066 15.411 12.821 1.00 91.25 90 TRP A O 1
ATOM 714 N N . SER A 1 91 ? 0.026 14.649 12.573 1.00 87.06 91 SER A N 1
ATOM 715 C CA . SER A 1 91 ? 0.685 15.943 12.817 1.00 87.06 91 SER A CA 1
ATOM 716 C C . SER A 1 91 ? 1.478 16.470 11.620 1.00 87.06 91 SER A C 1
ATOM 718 O O . SER A 1 91 ? 1.825 17.647 11.577 1.00 87.06 91 SER A O 1
ATOM 720 N N . SER A 1 92 ? 1.764 15.618 10.631 1.00 89.31 92 SER A N 1
ATOM 721 C CA . SER A 1 92 ? 2.511 15.990 9.427 1.00 89.31 92 SER A CA 1
ATOM 722 C C . SER A 1 92 ? 1.597 16.028 8.199 1.00 89.31 92 SER A C 1
ATOM 724 O O . SER A 1 92 ? 0.838 15.075 8.003 1.00 89.31 92 SER A O 1
ATOM 726 N N . PRO A 1 93 ? 1.732 17.023 7.300 1.00 88.25 93 PRO A N 1
ATOM 727 C CA . PRO A 1 93 ? 1.083 17.014 5.983 1.00 88.25 93 PRO A CA 1
ATOM 728 C C . PRO A 1 93 ? 1.516 15.847 5.081 1.00 88.25 93 PRO A C 1
ATOM 730 O O . PRO A 1 93 ? 0.924 15.590 4.037 1.00 88.25 93 PRO A O 1
ATOM 733 N N . GLN A 1 94 ? 2.594 15.148 5.451 1.00 87.81 94 GLN A N 1
ATOM 734 C CA . GLN A 1 94 ? 3.046 13.939 4.765 1.00 87.81 94 GLN A CA 1
ATOM 735 C C . GLN A 1 94 ? 2.466 12.665 5.377 1.00 87.81 94 GLN A C 1
ATOM 737 O O . GLN A 1 94 ? 2.849 11.584 4.941 1.00 87.81 94 GLN A O 1
ATOM 742 N N . SER A 1 95 ? 1.600 12.756 6.387 1.00 91.62 95 SER A N 1
ATOM 743 C CA . SER A 1 95 ? 0.930 11.587 6.964 1.00 91.62 95 SER A CA 1
ATOM 744 C C . SER A 1 95 ? -0.092 11.043 5.975 1.00 91.62 95 SER A C 1
ATOM 746 O O . SER A 1 95 ? -0.749 11.796 5.255 1.00 91.62 95 SER A O 1
ATOM 748 N N . GLY A 1 96 ? -0.208 9.726 5.915 1.00 93.44 96 GLY A N 1
ATOM 749 C CA . GLY A 1 96 ? -1.092 9.090 4.956 1.00 93.44 96 GLY A CA 1
ATOM 750 C C . GLY A 1 96 ? -1.016 7.583 5.026 1.00 93.44 96 GLY A C 1
ATOM 751 O O . GLY A 1 96 ? -0.042 7.034 5.548 1.00 93.44 96 GLY A O 1
ATOM 752 N N . PHE A 1 97 ? -2.019 6.944 4.447 1.00 94.00 97 PHE A N 1
ATOM 753 C CA . PHE A 1 97 ? -2.126 5.499 4.361 1.00 94.00 97 PHE A CA 1
ATOM 754 C C . PHE A 1 97 ? -1.494 5.012 3.056 1.00 94.00 97 PHE A C 1
ATOM 756 O O . PHE A 1 97 ? -1.704 5.620 2.006 1.00 94.00 97 PHE A O 1
ATOM 763 N N . THR A 1 98 ? -0.636 3.992 3.136 1.00 96.69 98 THR A N 1
ATOM 764 C CA . THR A 1 98 ? 0.207 3.551 2.015 1.00 96.69 98 THR A CA 1
ATOM 765 C C . THR A 1 98 ? 0.160 2.041 1.885 1.00 96.69 98 THR A C 1
ATOM 767 O O . THR A 1 98 ? 0.450 1.344 2.855 1.00 96.69 98 THR A O 1
ATOM 770 N N . LEU A 1 99 ? -0.136 1.564 0.681 1.00 97.94 99 LEU A N 1
ATOM 771 C CA . LEU A 1 99 ? 0.023 0.170 0.285 1.00 97.94 99 LEU A CA 1
ATOM 772 C C . LEU A 1 99 ? 1.226 0.077 -0.649 1.00 97.94 99 LEU A C 1
ATOM 774 O O . LEU A 1 99 ? 1.400 0.930 -1.522 1.00 97.94 99 LEU A O 1
ATOM 778 N N . ILE A 1 100 ? 2.073 -0.927 -0.441 1.00 96.75 100 ILE A N 1
ATOM 779 C CA . ILE A 1 100 ? 3.257 -1.164 -1.268 1.00 96.75 100 ILE A CA 1
ATOM 780 C C . ILE A 1 100 ? 3.128 -2.565 -1.852 1.00 96.75 100 ILE A C 1
ATOM 782 O O . ILE A 1 100 ? 2.955 -3.529 -1.110 1.00 96.75 100 ILE A O 1
ATOM 786 N N . SER A 1 101 ? 3.184 -2.667 -3.175 1.00 95.12 101 SER A N 1
ATOM 787 C CA . SER A 1 101 ? 3.002 -3.921 -3.912 1.00 95.12 101 SER A CA 1
ATOM 788 C C . SER A 1 101 ? 4.211 -4.210 -4.800 1.00 95.12 101 SER A C 1
ATOM 790 O O . SER A 1 101 ? 4.920 -3.285 -5.205 1.00 95.12 101 SER A O 1
ATOM 792 N N . ARG A 1 102 ? 4.427 -5.495 -5.123 1.00 91.44 102 ARG A N 1
ATOM 793 C CA . ARG A 1 102 ? 5.600 -5.997 -5.867 1.00 91.44 102 ARG A CA 1
ATOM 794 C C . ARG A 1 102 ? 6.930 -5.515 -5.285 1.00 91.44 102 ARG A C 1
ATOM 796 O O . ARG A 1 102 ? 7.731 -4.932 -6.010 1.00 91.44 102 ARG A O 1
ATOM 803 N N . THR A 1 103 ? 7.127 -5.682 -3.978 1.00 91.25 103 THR A N 1
ATOM 804 C CA . THR A 1 103 ? 8.341 -5.196 -3.323 1.00 91.25 103 THR A CA 1
ATOM 805 C C . THR A 1 103 ? 9.187 -6.296 -2.714 1.00 91.25 103 THR A C 1
ATOM 807 O O . THR A 1 103 ? 8.667 -7.136 -1.989 1.00 91.25 103 THR A O 1
ATOM 810 N N . ASN A 1 104 ? 10.497 -6.214 -2.959 1.00 88.38 104 ASN A N 1
ATOM 811 C CA . ASN A 1 104 ? 11.532 -6.985 -2.274 1.00 88.38 104 ASN A CA 1
ATOM 812 C C . ASN A 1 104 ? 12.385 -6.064 -1.378 1.00 88.38 104 ASN A C 1
ATOM 814 O O . ASN A 1 104 ? 13.576 -6.290 -1.187 1.00 88.38 104 ASN A O 1
ATOM 818 N N . HIS A 1 105 ? 11.789 -5.004 -0.807 1.00 89.31 105 HIS A N 1
ATOM 819 C CA . HIS A 1 105 ? 12.498 -4.013 0.017 1.00 89.31 105 HIS A CA 1
ATOM 820 C C . HIS A 1 105 ? 13.385 -4.632 1.109 1.00 89.31 105 HIS A C 1
ATOM 822 O O . HIS A 1 105 ? 14.422 -4.057 1.434 1.00 89.31 105 HIS A O 1
ATOM 828 N N . ASP A 1 106 ? 13.032 -5.769 1.710 1.00 86.62 106 ASP A N 1
ATOM 829 C CA . ASP A 1 106 ? 13.882 -6.362 2.757 1.00 86.62 106 ASP A CA 1
ATOM 830 C C . ASP A 1 106 ? 15.201 -6.958 2.226 1.00 86.62 106 ASP A C 1
ATOM 832 O O . ASP A 1 106 ? 16.160 -7.082 2.985 1.00 86.62 106 ASP A O 1
ATOM 836 N N . GLU A 1 107 ? 15.291 -7.213 0.918 1.00 86.56 107 GLU A N 1
ATOM 837 C CA . GLU A 1 107 ? 16.490 -7.711 0.232 1.00 86.56 107 GLU A CA 1
ATOM 838 C C . GLU A 1 107 ? 17.446 -6.586 -0.201 1.00 86.56 107 GLU A C 1
ATOM 840 O O . GLU A 1 107 ? 18.548 -6.848 -0.692 1.00 86.56 107 GLU A O 1
ATOM 845 N N . SER A 1 108 ? 17.079 -5.315 0.022 1.00 87.38 108 SER A N 1
ATOM 846 C CA . SER A 1 108 ? 17.872 -4.156 -0.413 1.00 87.38 108 SER A CA 1
ATOM 847 C C . SER A 1 108 ? 19.277 -4.099 0.196 1.00 87.38 108 SER A C 1
ATOM 849 O O . SER A 1 108 ? 20.179 -3.486 -0.375 1.00 87.38 108 SER A O 1
ATOM 851 N N . ASP A 1 109 ? 19.456 -4.714 1.370 1.00 85.25 109 ASP A N 1
ATOM 852 C CA . ASP A 1 109 ? 20.749 -4.788 2.057 1.00 85.25 109 ASP A CA 1
ATOM 853 C C . ASP A 1 109 ? 21.716 -5.746 1.335 1.00 85.25 109 ASP A C 1
ATOM 855 O O . ASP A 1 109 ? 22.925 -5.503 1.315 1.00 85.25 109 ASP A O 1
ATOM 859 N N . ALA A 1 110 ? 21.191 -6.817 0.726 1.00 87.25 110 ALA A N 1
ATOM 860 C CA . ALA A 1 110 ? 21.964 -7.795 -0.037 1.00 87.25 110 ALA A CA 1
ATOM 861 C C . ALA A 1 110 ? 22.167 -7.344 -1.489 1.00 87.25 110 ALA A C 1
ATOM 863 O O . ALA A 1 110 ? 23.279 -7.410 -2.017 1.00 87.25 110 ALA A O 1
ATOM 864 N N . ASN A 1 111 ? 21.105 -6.842 -2.120 1.00 88.12 111 ASN A N 1
ATOM 865 C CA . ASN A 1 111 ? 21.149 -6.245 -3.444 1.00 88.12 111 ASN A CA 1
ATOM 866 C C . ASN A 1 111 ? 20.347 -4.933 -3.448 1.00 88.12 111 ASN A C 1
ATOM 868 O O . ASN A 1 111 ? 19.117 -4.961 -3.453 1.00 88.12 111 ASN A O 1
ATOM 872 N N . PRO A 1 112 ? 21.025 -3.776 -3.542 1.00 88.75 112 PRO A N 1
ATOM 873 C CA . PRO A 1 112 ? 20.392 -2.466 -3.628 1.00 88.75 112 PRO A CA 1
ATOM 874 C C . PRO A 1 112 ? 19.214 -2.357 -4.602 1.00 88.75 112 PRO A C 1
ATOM 876 O O . PRO A 1 112 ? 18.268 -1.628 -4.312 1.00 88.75 112 PRO A O 1
ATOM 879 N N . CYS A 1 113 ? 19.270 -3.059 -5.739 1.00 88.25 113 CYS A N 1
ATOM 880 C CA . CYS A 1 113 ? 18.255 -3.016 -6.793 1.00 88.25 113 CYS A CA 1
ATOM 881 C C . CYS A 1 113 ? 16.967 -3.795 -6.457 1.00 88.25 113 CYS A C 1
ATOM 883 O O . CYS A 1 113 ? 15.964 -3.635 -7.151 1.00 88.25 113 CYS A O 1
ATOM 885 N N . GLU A 1 114 ? 16.948 -4.600 -5.392 1.00 87.81 114 GLU A N 1
ATOM 886 C CA . GLU A 1 114 ? 15.754 -5.351 -4.968 1.00 87.81 114 GLU A CA 1
ATOM 887 C C . GLU A 1 114 ? 14.747 -4.488 -4.204 1.00 87.81 114 GLU A C 1
ATOM 889 O O . GLU A 1 114 ? 13.615 -4.902 -3.990 1.00 87.81 114 GLU A O 1
ATOM 894 N N . ALA A 1 115 ? 15.088 -3.243 -3.849 1.00 87.94 115 ALA A N 1
ATOM 895 C CA . ALA A 1 115 ? 14.146 -2.383 -3.132 1.00 87.94 115 ALA A CA 1
ATOM 896 C C . ALA A 1 115 ? 12.911 -1.972 -3.948 1.00 87.94 115 ALA A C 1
ATOM 898 O O . ALA A 1 115 ? 12.029 -1.291 -3.426 1.00 87.94 115 ALA A O 1
ATOM 899 N N . HIS A 1 116 ? 12.866 -2.336 -5.229 1.00 89.38 116 HIS A N 1
ATOM 900 C CA . HIS A 1 116 ? 11.845 -1.873 -6.142 1.00 89.38 116 HIS A CA 1
ATOM 901 C C . HIS A 1 116 ? 10.437 -2.218 -5.661 1.00 89.38 116 HIS A C 1
ATOM 903 O O . HIS A 1 116 ? 10.225 -3.234 -5.011 1.00 89.38 116 HIS A O 1
ATOM 909 N N . GLY A 1 117 ? 9.472 -1.350 -5.951 1.00 93.12 117 GLY A N 1
ATOM 910 C CA . GLY A 1 117 ? 8.084 -1.554 -5.549 1.00 93.12 117 GLY A CA 1
ATOM 911 C C . GLY A 1 117 ? 7.194 -0.367 -5.883 1.00 93.12 117 GLY A C 1
ATOM 912 O O . GLY A 1 117 ? 7.669 0.758 -6.053 1.00 93.12 117 GLY A O 1
ATOM 913 N N . TYR A 1 118 ? 5.890 -0.614 -5.966 1.00 96.19 118 TYR A N 1
ATOM 914 C CA . TYR A 1 118 ? 4.897 0.410 -6.280 1.00 96.19 118 TYR A CA 1
ATOM 915 C C . TYR A 1 118 ? 4.151 0.828 -5.024 1.00 96.19 118 TYR A C 1
ATOM 917 O O . TYR A 1 118 ? 3.501 0.017 -4.370 1.00 96.19 118 TYR A O 1
ATOM 925 N N . TYR A 1 119 ? 4.244 2.111 -4.704 1.00 97.12 119 TYR A N 1
ATOM 926 C CA . TYR A 1 119 ? 3.551 2.741 -3.595 1.00 97.12 119 TYR A CA 1
ATOM 927 C C . TYR A 1 119 ? 2.245 3.313 -4.123 1.00 97.12 119 TYR A C 1
ATOM 929 O O . TYR A 1 119 ? 2.287 4.139 -5.029 1.00 97.12 119 TYR A O 1
ATOM 937 N N . ALA A 1 120 ? 1.123 2.952 -3.514 1.00 97.81 120 ALA A N 1
ATOM 938 C CA . ALA A 1 120 ? -0.153 3.643 -3.644 1.00 97.81 120 ALA A CA 1
ATOM 939 C C . ALA A 1 120 ? -0.455 4.343 -2.320 1.00 97.81 120 ALA A C 1
ATOM 941 O O . ALA A 1 120 ? -0.395 3.721 -1.257 1.00 97.81 120 ALA A O 1
ATOM 942 N N . ARG A 1 121 ? -0.740 5.646 -2.360 1.00 96.50 121 ARG A N 1
ATOM 943 C CA . ARG A 1 121 ? -0.854 6.447 -1.139 1.00 96.50 121 ARG A CA 1
ATOM 944 C C . ARG A 1 121 ? -1.973 7.467 -1.194 1.00 96.50 121 ARG A C 1
ATOM 946 O O . ARG A 1 121 ? -2.060 8.215 -2.161 1.00 96.50 121 ARG A O 1
ATOM 953 N N . VAL A 1 122 ? -2.707 7.583 -0.088 1.00 95.62 122 VAL A N 1
ATOM 954 C CA . VAL A 1 122 ? -3.628 8.692 0.211 1.00 95.62 122 VAL A CA 1
ATOM 955 C C . VAL A 1 122 ? -3.015 9.550 1.319 1.00 95.62 122 VAL A C 1
ATOM 957 O O . VAL A 1 122 ? -2.640 9.028 2.373 1.00 95.62 122 VAL A O 1
ATOM 960 N N . LYS A 1 123 ? -2.893 10.866 1.112 1.00 94.25 123 LYS A N 1
ATOM 961 C CA . LYS A 1 123 ? -2.474 11.809 2.167 1.00 94.25 123 LYS A CA 1
ATOM 962 C C . LYS A 1 123 ? -3.683 12.333 2.934 1.00 94.25 123 LYS A C 1
ATOM 964 O O . LYS A 1 123 ? -4.538 12.978 2.338 1.00 94.25 123 LYS A O 1
ATOM 969 N N . PHE A 1 124 ? -3.693 12.165 4.255 1.00 92.56 124 PHE A N 1
ATOM 970 C CA . PHE A 1 124 ? -4.841 12.547 5.088 1.00 92.56 124 PHE A CA 1
ATOM 971 C C . PHE A 1 124 ? -5.148 14.046 5.032 1.00 92.56 124 PHE A C 1
ATOM 973 O O . PHE A 1 124 ? -6.298 14.441 4.923 1.00 92.56 124 PHE A O 1
ATOM 980 N N . SER A 1 125 ? -4.121 14.903 5.060 1.00 89.81 125 SER A N 1
ATOM 981 C CA . SER A 1 125 ? -4.331 16.354 5.135 1.00 89.81 125 SER A CA 1
ATOM 982 C C . SER A 1 125 ? -4.854 16.987 3.848 1.00 89.81 125 SER A C 1
ATOM 984 O O . SER A 1 125 ? -5.450 18.054 3.905 1.00 89.81 125 SER A O 1
ATOM 986 N N . SER A 1 126 ? -4.542 16.411 2.686 1.00 91.38 126 SER A N 1
ATOM 987 C CA . SER A 1 126 ? -4.846 17.027 1.389 1.00 91.38 126 SER A CA 1
ATOM 988 C C . SER A 1 126 ? -5.755 16.182 0.508 1.00 91.38 126 SER A C 1
ATOM 990 O O . SER A 1 126 ? -6.062 16.615 -0.595 1.00 91.38 126 SER A O 1
ATOM 992 N N . GLY A 1 127 ? -6.088 14.955 0.921 1.00 91.94 127 GLY A N 1
ATOM 993 C CA . GLY A 1 127 ? -6.802 13.982 0.091 1.00 91.94 127 GLY A CA 1
ATOM 994 C C . GLY A 1 127 ? -6.038 13.528 -1.154 1.00 91.94 127 GLY A C 1
ATOM 995 O O . GLY A 1 127 ? -6.566 12.777 -1.964 1.00 91.94 127 GLY A O 1
ATOM 996 N N . VAL A 1 128 ? -4.796 13.986 -1.339 1.00 93.25 128 VAL A N 1
ATOM 997 C CA . VAL A 1 128 ? -4.037 13.727 -2.565 1.00 93.25 128 VAL A CA 1
ATOM 998 C C . VAL A 1 128 ? -3.682 12.253 -2.630 1.00 93.25 128 VAL A C 1
ATOM 1000 O O . VAL A 1 128 ? -3.016 11.730 -1.727 1.00 93.25 128 VAL A O 1
ATOM 1003 N N . ILE A 1 129 ? -4.063 11.639 -3.744 1.00 95.50 129 ILE A N 1
ATOM 1004 C CA . ILE A 1 129 ? -3.716 10.271 -4.091 1.00 95.50 129 ILE A CA 1
ATOM 1005 C C . ILE A 1 129 ? -2.536 10.303 -5.047 1.00 95.50 129 ILE A C 1
ATOM 1007 O O . ILE A 1 129 ? -2.473 11.132 -5.957 1.00 95.50 129 ILE A O 1
ATOM 1011 N N . HIS A 1 130 ? -1.566 9.428 -4.821 1.00 95.56 130 HIS A N 1
ATOM 1012 C CA . HIS A 1 130 ? -0.478 9.249 -5.766 1.00 95.56 130 HIS A CA 1
ATOM 1013 C C . HIS A 1 130 ? 0.015 7.820 -5.824 1.00 95.56 130 HIS A C 1
ATOM 1015 O O . HIS A 1 130 ? -0.081 7.067 -4.850 1.00 95.56 130 HIS A O 1
ATOM 1021 N N . VAL A 1 131 ? 0.646 7.521 -6.953 1.00 96.44 131 VAL A N 1
ATOM 1022 C CA . VAL A 1 131 ? 1.553 6.392 -7.083 1.00 96.44 131 VAL A CA 1
ATOM 1023 C C . VAL A 1 131 ? 2.994 6.870 -7.187 1.00 96.44 131 VAL A C 1
ATOM 1025 O O . VAL A 1 131 ? 3.284 7.966 -7.675 1.00 96.44 131 VAL A O 1
ATOM 1028 N N . LYS A 1 132 ? 3.917 6.063 -6.677 1.00 94.56 132 LYS A N 1
ATOM 1029 C CA . LYS A 1 132 ? 5.356 6.306 -6.782 1.00 94.56 132 LYS A CA 1
ATOM 1030 C C . LYS A 1 132 ? 6.073 4.968 -6.839 1.00 94.56 132 LYS A C 1
ATOM 1032 O O . LYS A 1 132 ? 5.713 4.054 -6.104 1.00 94.56 132 LYS A O 1
ATOM 1037 N N . LYS A 1 133 ? 7.110 4.871 -7.658 1.00 93.81 133 LYS A N 1
ATOM 1038 C CA . LYS A 1 133 ? 7.972 3.694 -7.709 1.00 93.81 133 LYS A CA 1
ATOM 1039 C C . LYS A 1 133 ? 9.193 3.915 -6.831 1.00 93.81 133 LYS A C 1
ATOM 1041 O O . LYS A 1 133 ? 9.821 4.972 -6.885 1.00 93.81 133 LYS A O 1
ATOM 1046 N N . GLU A 1 134 ? 9.497 2.951 -5.981 1.00 93.19 134 GLU A N 1
ATOM 1047 C CA . GLU A 1 134 ? 10.835 2.775 -5.426 1.00 93.19 134 GLU A CA 1
ATOM 1048 C C . GLU A 1 134 ? 11.642 1.955 -6.410 1.00 93.19 134 GLU A C 1
ATOM 1050 O O . GLU A 1 134 ? 11.111 1.038 -7.033 1.00 93.19 134 GLU A O 1
ATOM 1055 N N . PHE A 1 135 ? 12.903 2.317 -6.579 1.00 90.69 135 PHE A N 1
ATOM 1056 C CA . PHE A 1 135 ? 13.810 1.619 -7.475 1.00 90.69 135 PHE A CA 1
ATOM 1057 C C . PHE A 1 135 ? 14.831 0.817 -6.684 1.00 90.69 135 PHE A C 1
ATOM 1059 O O . PHE A 1 135 ? 14.993 -0.384 -6.881 1.00 90.69 135 PHE A O 1
ATOM 1066 N N . ARG A 1 136 ? 15.550 1.495 -5.794 1.00 90.62 136 ARG A N 1
ATOM 1067 C CA . ARG A 1 136 ? 16.688 0.925 -5.081 1.00 90.62 136 ARG A CA 1
ATOM 1068 C C . ARG A 1 136 ? 16.970 1.687 -3.803 1.00 90.62 136 ARG A C 1
ATOM 1070 O O . ARG A 1 136 ? 16.533 2.827 -3.659 1.00 90.62 136 ARG A O 1
ATOM 1077 N N . HIS A 1 137 ? 17.803 1.113 -2.949 1.00 89.81 137 HIS A N 1
ATOM 1078 C CA . HIS A 1 137 ? 18.495 1.855 -1.896 1.00 89.81 137 HIS A CA 1
ATOM 1079 C C . HIS A 1 137 ? 19.929 2.186 -2.335 1.00 89.81 137 HIS A C 1
ATOM 1081 O O . HIS A 1 137 ? 20.580 1.410 -3.032 1.00 89.81 137 HIS A O 1
ATOM 1087 N N . ASP A 1 138 ? 20.442 3.368 -2.015 1.00 83.12 138 ASP A N 1
ATOM 1088 C CA . ASP A 1 138 ? 21.824 3.750 -2.309 1.00 83.12 138 ASP A CA 1
ATOM 1089 C C . ASP A 1 138 ? 22.804 3.304 -1.207 1.00 83.12 138 ASP A C 1
ATOM 1091 O O . ASP A 1 138 ? 22.433 2.693 -0.199 1.00 83.12 138 ASP A O 1
ATOM 1095 N N . LYS A 1 139 ? 24.098 3.592 -1.405 1.00 68.81 139 LYS A N 1
ATOM 1096 C CA . LYS A 1 139 ? 25.110 3.398 -0.359 1.00 68.81 139 LYS A CA 1
ATOM 1097 C C . LYS A 1 139 ? 24.810 4.355 0.799 1.00 68.81 139 LYS A C 1
ATOM 1099 O O . LYS A 1 139 ? 25.101 5.541 0.706 1.00 68.81 139 LYS A O 1
ATOM 1104 N N . GLY A 1 140 ? 24.276 3.814 1.891 1.00 70.44 140 GLY A N 1
ATOM 1105 C CA . GLY A 1 140 ? 23.776 4.590 3.032 1.00 70.44 140 GLY A CA 1
ATOM 1106 C C . GLY A 1 140 ? 22.312 4.298 3.365 1.00 70.44 140 GLY A C 1
ATOM 1107 O O . GLY A 1 140 ? 21.841 4.724 4.417 1.00 70.44 140 GLY A O 1
ATOM 1108 N N . GLY A 1 141 ? 21.623 3.528 2.514 1.00 75.81 141 GLY A N 1
ATOM 1109 C CA . GLY A 1 141 ? 20.242 3.104 2.728 1.00 75.81 141 GLY A CA 1
ATOM 1110 C C . GLY A 1 141 ? 19.210 4.156 2.325 1.00 75.81 141 GLY A C 1
ATOM 1111 O O . GLY A 1 141 ? 18.055 4.044 2.736 1.00 75.81 141 GLY A O 1
ATOM 1112 N N . SER A 1 142 ? 19.596 5.184 1.561 1.00 86.88 142 SER A N 1
ATOM 1113 C CA . SER A 1 142 ? 18.651 6.193 1.083 1.00 86.88 142 SER A CA 1
ATOM 1114 C C . SER A 1 142 ? 17.889 5.640 -0.120 1.00 86.88 142 SER A C 1
ATOM 1116 O O . SER A 1 142 ? 18.503 5.184 -1.087 1.00 86.88 142 SER A O 1
ATOM 1118 N N . PRO A 1 143 ? 16.554 5.678 -0.103 1.00 90.25 143 PRO A N 1
ATOM 1119 C CA . PRO A 1 143 ? 15.765 5.172 -1.211 1.00 90.25 143 PRO A CA 1
ATOM 1120 C C . PRO A 1 143 ? 15.780 6.127 -2.411 1.00 90.25 143 PRO A C 1
ATOM 1122 O O . PRO A 1 143 ? 15.618 7.343 -2.267 1.00 90.25 143 PRO A O 1
ATOM 1125 N N . ILE A 1 144 ? 15.901 5.563 -3.611 1.00 91.06 144 ILE A N 1
ATOM 1126 C CA . ILE A 1 144 ? 15.713 6.260 -4.882 1.00 91.06 144 ILE A CA 1
ATOM 1127 C C . ILE A 1 144 ? 14.302 5.980 -5.380 1.00 91.06 144 ILE A C 1
ATOM 1129 O O . ILE A 1 144 ? 13.910 4.831 -5.585 1.00 91.06 144 ILE A O 1
ATOM 1133 N N . TYR A 1 145 ? 13.549 7.054 -5.596 1.00 91.88 145 TYR A N 1
ATOM 1134 C CA . TYR A 1 145 ? 12.167 6.994 -6.050 1.00 91.88 145 TYR A CA 1
ATOM 1135 C C . TYR A 1 145 ? 11.979 7.654 -7.413 1.00 91.88 145 TYR A C 1
ATOM 1137 O O . TYR A 1 145 ? 12.763 8.518 -7.818 1.00 91.88 145 TYR A O 1
ATOM 1145 N N . SER A 1 146 ? 10.864 7.326 -8.057 1.00 92.06 146 SER A N 1
ATOM 1146 C CA . SER A 1 146 ? 10.337 8.094 -9.175 1.00 92.06 146 SER A CA 1
ATOM 1147 C C . SER A 1 146 ? 9.857 9.487 -8.768 1.00 92.06 146 SER A C 1
ATOM 1149 O O . SER A 1 146 ? 9.651 9.810 -7.584 1.00 92.06 146 SER A O 1
ATOM 1151 N N . VAL A 1 147 ? 9.610 10.322 -9.777 1.00 90.25 147 VAL A N 1
ATOM 1152 C CA . VAL A 1 147 ? 8.645 11.416 -9.634 1.00 90.25 147 VAL A CA 1
ATOM 1153 C C . VAL A 1 147 ? 7.264 10.798 -9.336 1.00 90.25 147 VAL A C 1
ATOM 1155 O O . VAL A 1 147 ? 6.879 9.828 -9.990 1.00 90.25 147 VAL A O 1
ATOM 1158 N N . PRO A 1 148 ? 6.532 11.272 -8.310 1.00 92.19 148 PRO A N 1
ATOM 1159 C CA . PRO A 1 148 ? 5.196 10.761 -8.018 1.00 92.19 148 PRO A CA 1
ATOM 1160 C C . PRO A 1 148 ? 4.196 11.181 -9.101 1.00 92.19 148 PRO A C 1
ATOM 1162 O O . PRO A 1 148 ? 4.203 12.333 -9.537 1.00 92.19 148 PRO A O 1
ATOM 1165 N N . ILE A 1 149 ? 3.301 10.265 -9.464 1.00 94.88 149 ILE A N 1
ATOM 1166 C CA . ILE A 1 149 ? 2.145 10.536 -10.321 1.00 94.88 149 ILE A CA 1
ATOM 1167 C C . ILE A 1 149 ? 0.944 10.771 -9.418 1.00 94.88 149 ILE A C 1
ATOM 1169 O O . ILE A 1 149 ? 0.640 9.937 -8.568 1.00 94.88 149 ILE A O 1
ATOM 1173 N N . TYR A 1 150 ? 0.282 11.910 -9.579 1.00 94.25 150 TYR A N 1
ATOM 1174 C CA . TYR A 1 150 ? -0.835 12.325 -8.736 1.00 94.25 150 TYR A CA 1
ATOM 1175 C C . TYR A 1 150 ? -2.171 12.110 -9.439 1.00 94.25 150 TYR A C 1
ATOM 1177 O O . TYR A 1 150 ? -2.264 12.260 -10.657 1.00 94.25 150 TYR A O 1
ATOM 1185 N N . SER A 1 151 ? -3.220 11.851 -8.659 1.00 91.62 151 SER A N 1
ATOM 1186 C CA . SER A 1 151 ? -4.595 12.020 -9.125 1.00 91.62 151 SER A CA 1
ATOM 1187 C C . SER A 1 151 ? -4.771 13.465 -9.596 1.00 91.62 151 SER A C 1
ATOM 1189 O O . SER A 1 151 ? -4.300 14.385 -8.922 1.00 91.62 151 SER A O 1
ATOM 1191 N N . ASN A 1 152 ? -5.430 13.677 -10.730 1.00 82.19 152 ASN A N 1
ATOM 1192 C CA . ASN A 1 152 ? -5.612 15.003 -11.330 1.00 82.19 152 ASN A CA 1
ATOM 1193 C C . ASN A 1 152 ? -7.078 15.468 -11.364 1.00 82.19 152 ASN A C 1
ATOM 1195 O O . ASN A 1 152 ? -7.333 16.610 -11.742 1.00 82.19 152 ASN A O 1
ATOM 1199 N N . ASP A 1 153 ? -8.026 14.630 -10.934 1.00 83.94 153 ASP A N 1
ATOM 1200 C CA . ASP A 1 153 ? -9.424 15.027 -10.800 1.00 83.94 153 ASP A CA 1
ATOM 1201 C C . ASP A 1 153 ? -9.652 15.833 -9.513 1.00 83.94 153 ASP A C 1
ATOM 1203 O O . ASP A 1 153 ? -9.506 15.343 -8.390 1.00 83.94 153 ASP A O 1
ATOM 1207 N N . SER A 1 154 ? -10.026 17.099 -9.682 1.00 79.88 154 SER A N 1
ATOM 1208 C CA . SER A 1 154 ? -10.233 18.037 -8.580 1.00 79.88 154 SER A CA 1
ATOM 1209 C C . SER A 1 154 ? -11.418 17.659 -7.694 1.00 79.88 154 SER A C 1
ATOM 1211 O O . SER A 1 154 ? -11.382 17.954 -6.495 1.00 79.88 154 SER A O 1
ATOM 1213 N N . GLN A 1 155 ? -12.442 16.996 -8.242 1.00 79.19 155 GLN A N 1
ATOM 1214 C CA . GLN A 1 155 ? -13.591 16.530 -7.462 1.00 79.19 155 GLN A CA 1
ATOM 1215 C C . GLN A 1 155 ? -13.181 15.383 -6.539 1.00 79.19 155 GLN A C 1
ATOM 1217 O O . GLN A 1 155 ? -13.406 15.467 -5.332 1.00 79.19 155 GLN A O 1
ATOM 1222 N N . THR A 1 156 ? -12.489 14.382 -7.083 1.00 79.50 156 THR A N 1
ATOM 1223 C CA . THR A 1 156 ? -11.897 13.264 -6.335 1.00 79.50 156 THR A CA 1
ATOM 1224 C C . THR A 1 156 ? -10.959 13.731 -5.219 1.00 79.50 156 THR A C 1
ATOM 1226 O O . THR A 1 156 ? -11.044 13.269 -4.084 1.00 79.50 156 THR A O 1
ATOM 1229 N N . ILE A 1 157 ? -10.072 14.689 -5.499 1.00 81.69 157 ILE A N 1
ATOM 1230 C CA . ILE A 1 157 ? -9.152 15.216 -4.477 1.00 81.69 157 ILE A CA 1
ATOM 1231 C C . ILE A 1 157 ? -9.929 15.933 -3.370 1.00 81.69 157 ILE A C 1
ATOM 1233 O O . ILE A 1 157 ? -9.616 15.781 -2.190 1.00 81.69 157 ILE A O 1
ATOM 1237 N N . SER A 1 158 ? -10.947 16.711 -3.742 1.00 83.81 158 SER A N 1
ATOM 1238 C CA . SER A 1 158 ? -11.746 17.485 -2.790 1.00 83.81 158 SER A CA 1
ATOM 1239 C C . SER A 1 158 ? -12.596 16.588 -1.889 1.00 83.81 158 SER A C 1
ATOM 1241 O O . SER A 1 158 ? -12.692 16.860 -0.692 1.00 83.81 158 SER A O 1
ATOM 1243 N N . SER A 1 159 ? -13.168 15.501 -2.423 1.00 85.69 159 SER A N 1
ATOM 1244 C CA . SER A 1 159 ? -13.917 14.521 -1.622 1.00 85.69 159 SER A CA 1
ATOM 1245 C C . SER A 1 159 ? -13.010 13.818 -0.611 1.00 85.69 159 SER A C 1
ATOM 1247 O O . SER A 1 159 ? -13.360 13.719 0.562 1.00 85.69 159 SER A O 1
ATOM 1249 N N . MET A 1 160 ? -11.802 13.427 -1.023 1.00 92.94 160 MET A N 1
ATOM 1250 C CA . MET A 1 160 ? -10.813 12.822 -0.129 1.00 92.94 160 MET A CA 1
ATOM 1251 C C . MET A 1 160 ? -10.250 13.809 0.893 1.00 92.94 160 MET A C 1
ATOM 1253 O O . MET A 1 160 ? -9.928 13.411 2.009 1.00 92.94 160 MET A O 1
ATOM 1257 N N . ALA A 1 161 ? -10.117 15.091 0.553 1.00 89.69 161 ALA A N 1
ATOM 1258 C CA . ALA A 1 161 ? -9.643 16.106 1.494 1.00 89.69 161 ALA A CA 1
ATOM 1259 C C . ALA A 1 161 ? -10.665 16.383 2.608 1.00 89.69 161 ALA A C 1
ATOM 1261 O O . ALA A 1 161 ? -10.277 16.691 3.732 1.00 89.69 161 ALA A O 1
ATOM 1262 N N . GLY A 1 162 ? -11.960 16.277 2.294 1.00 90.56 162 GLY A N 1
ATOM 1263 C CA . GLY A 1 162 ? -13.058 16.438 3.248 1.00 90.56 162 GLY A CA 1
ATOM 1264 C C . GLY A 1 162 ? -13.463 15.160 3.989 1.00 90.56 162 GLY A C 1
ATOM 1265 O O . GLY A 1 162 ? -14.352 15.226 4.835 1.00 90.56 162 GLY A O 1
ATOM 1266 N N . PHE A 1 163 ? -12.856 14.010 3.678 1.00 95.19 163 PHE A N 1
ATOM 1267 C CA . PHE A 1 163 ? -13.197 12.735 4.306 1.00 95.19 163 PHE A CA 1
ATOM 1268 C C . PHE A 1 163 ? -12.771 12.705 5.782 1.00 95.19 163 PHE A C 1
ATOM 1270 O O . PHE A 1 163 ? -11.664 13.109 6.143 1.00 95.19 163 PHE A O 1
ATOM 1277 N N . ASP A 1 164 ? -13.645 12.199 6.651 1.00 95.44 164 ASP A N 1
ATOM 1278 C CA . ASP A 1 164 ? -1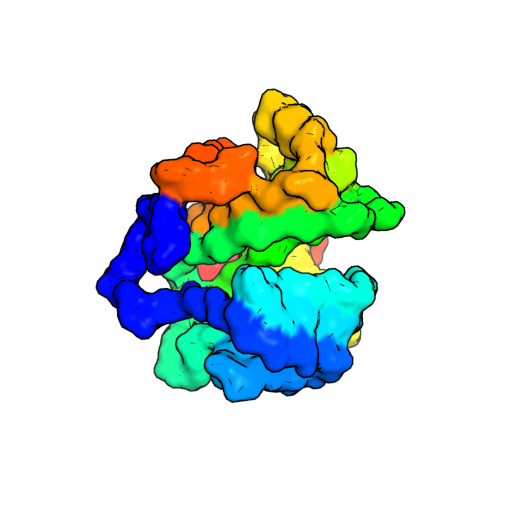3.362 12.060 8.078 1.00 95.44 164 ASP A CA 1
ATOM 1279 C C . ASP A 1 164 ? -12.631 10.740 8.356 1.00 95.44 164 ASP A C 1
ATOM 1281 O O . ASP A 1 164 ? -13.234 9.724 8.711 1.00 95.44 164 ASP A O 1
ATOM 1285 N N . TYR A 1 165 ? -11.305 10.792 8.212 1.00 96.00 165 TYR A N 1
ATOM 1286 C CA . TYR A 1 165 ? -10.392 9.677 8.475 1.00 96.00 165 TYR A CA 1
ATOM 1287 C C . TYR A 1 165 ? -10.296 9.265 9.952 1.00 96.00 165 TYR A C 1
ATOM 1289 O O . TYR A 1 165 ? -9.596 8.297 10.252 1.00 96.00 165 TYR A O 1
ATOM 1297 N N . VAL A 1 166 ? -10.905 10.006 10.884 1.00 95.62 166 VAL A N 1
ATOM 1298 C CA . VAL A 1 166 ? -10.857 9.681 12.319 1.00 95.62 166 VAL A CA 1
ATOM 1299 C C . VAL A 1 166 ? -11.964 8.706 12.678 1.00 95.62 166 VAL A C 1
ATOM 1301 O O . VAL A 1 166 ? -11.724 7.709 13.375 1.00 95.62 166 VAL A O 1
ATOM 1304 N N . ASN A 1 167 ? -13.163 8.995 12.180 1.00 95.62 167 ASN A N 1
ATOM 1305 C CA . ASN A 1 167 ? -14.361 8.244 12.524 1.00 95.62 167 ASN A CA 1
ATOM 1306 C C . ASN A 1 167 ? -14.728 7.173 11.498 1.00 95.62 167 ASN A C 1
ATOM 1308 O O . ASN A 1 167 ? -15.475 6.274 11.864 1.00 95.62 167 ASN A O 1
ATOM 1312 N N . ASN A 1 168 ? -14.189 7.232 10.276 1.00 96.25 168 ASN A N 1
ATOM 1313 C CA . ASN A 1 168 ? -14.551 6.300 9.209 1.00 96.25 168 ASN A CA 1
ATOM 1314 C C . ASN A 1 168 ? -13.323 5.588 8.637 1.00 96.25 168 ASN A C 1
ATOM 1316 O O . ASN A 1 168 ? -12.243 6.176 8.507 1.00 96.25 168 ASN A O 1
ATOM 1320 N N . TYR A 1 169 ? -13.501 4.325 8.262 1.00 96.62 169 TYR A N 1
ATOM 1321 C CA . TYR A 1 169 ? -12.508 3.558 7.521 1.00 96.62 169 TYR A CA 1
ATOM 1322 C C . TYR A 1 169 ? -12.533 3.946 6.043 1.00 96.62 16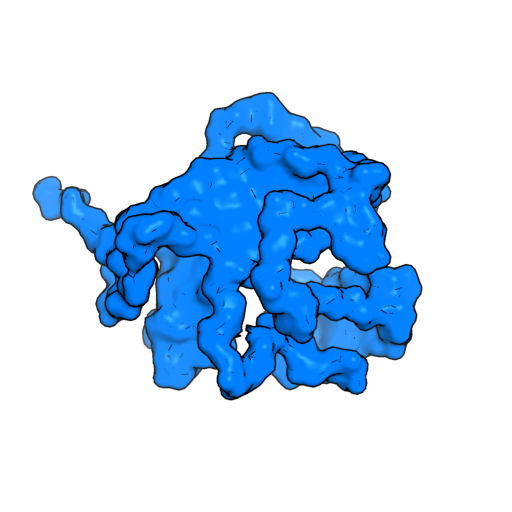9 TYR A C 1
ATOM 1324 O O . TYR A 1 169 ? -13.557 3.857 5.369 1.00 96.62 169 TYR A O 1
ATOM 1332 N N . LEU A 1 170 ? -11.373 4.327 5.512 1.00 97.38 170 LEU A N 1
ATOM 1333 C CA . LEU A 1 170 ? -11.169 4.430 4.074 1.00 97.38 170 LEU A CA 1
ATOM 1334 C C . LEU A 1 170 ? -10.689 3.079 3.543 1.00 97.38 170 LEU A C 1
ATOM 1336 O O . LEU A 1 170 ? -9.635 2.591 3.962 1.00 97.38 170 LEU A O 1
ATOM 1340 N N . GLY A 1 171 ? -11.420 2.514 2.587 1.00 97.62 171 GLY A N 1
ATOM 1341 C CA . GLY A 1 171 ? -10.941 1.404 1.772 1.00 97.62 171 GLY A CA 1
ATOM 1342 C C . GLY A 1 171 ? -9.978 1.904 0.701 1.00 97.62 171 GLY A C 1
ATOM 1343 O O . GLY A 1 171 ? -10.268 2.878 0.006 1.00 97.62 171 GLY A O 1
ATOM 1344 N N . ILE A 1 172 ? -8.838 1.235 0.537 1.00 97.81 172 ILE A N 1
ATOM 1345 C CA . ILE A 1 172 ? -7.904 1.449 -0.573 1.00 97.81 172 ILE A CA 1
ATOM 1346 C C . ILE A 1 172 ? -7.650 0.110 -1.263 1.00 97.81 172 ILE A C 1
ATOM 1348 O O . ILE A 1 172 ? -7.322 -0.877 -0.602 1.00 97.81 172 ILE A O 1
ATOM 1352 N N . LYS A 1 173 ? -7.728 0.099 -2.597 1.00 98.12 173 LYS A N 1
ATOM 1353 C CA . LYS A 1 173 ? -7.164 -0.964 -3.438 1.00 98.12 173 LYS A CA 1
ATOM 1354 C C . LYS A 1 173 ? -6.004 -0.422 -4.257 1.00 98.12 173 LYS A C 1
ATOM 1356 O O . LYS A 1 173 ? -6.168 0.549 -4.992 1.00 98.12 173 LYS A O 1
ATOM 1361 N N . SER A 1 174 ? -4.856 -1.083 -4.160 1.00 98.19 174 SER A N 1
ATOM 1362 C CA . SER A 1 174 ? -3.720 -0.917 -5.067 1.00 98.19 174 SER A CA 1
ATOM 1363 C C . SER A 1 174 ? -3.698 -2.091 -6.037 1.00 98.19 174 SER A C 1
ATOM 1365 O O . SER A 1 174 ? -3.454 -3.227 -5.631 1.00 98.19 174 SER A O 1
ATOM 1367 N N . VAL A 1 175 ? -3.975 -1.831 -7.311 1.00 98.25 175 VAL A N 1
ATOM 1368 C CA . VAL A 1 175 ? -3.932 -2.840 -8.372 1.00 98.25 175 VAL A CA 1
ATOM 1369 C C . VAL A 1 175 ? -2.692 -2.604 -9.222 1.00 98.25 175 VAL A C 1
ATOM 1371 O O . VAL A 1 175 ? -2.519 -1.529 -9.793 1.00 98.25 175 VAL A O 1
ATOM 1374 N N . VAL A 1 176 ? -1.843 -3.624 -9.326 1.00 96.69 176 VAL A N 1
ATOM 1375 C CA . VAL A 1 176 ? -0.604 -3.592 -10.111 1.00 96.69 176 VAL A CA 1
ATOM 1376 C C . VAL A 1 176 ? -0.614 -4.753 -11.092 1.00 96.69 176 VAL A C 1
ATOM 1378 O O . VAL A 1 176 ? -0.542 -5.918 -10.689 1.00 96.69 176 VAL A O 1
ATOM 1381 N N . ARG A 1 177 ? -0.689 -4.461 -12.392 1.00 94.88 177 ARG A N 1
ATOM 1382 C CA . ARG A 1 177 ? -0.796 -5.482 -13.443 1.00 94.88 177 ARG A CA 1
ATOM 1383 C C . ARG A 1 177 ? 0.232 -5.261 -14.537 1.00 94.88 177 ARG A C 1
ATOM 1385 O O . ARG A 1 177 ? 0.351 -4.173 -15.071 1.00 94.88 177 ARG A O 1
ATOM 1392 N N . THR A 1 178 ? 0.948 -6.313 -14.908 1.00 92.56 178 THR A N 1
ATOM 1393 C CA . THR A 1 178 ? 1.794 -6.293 -16.100 1.00 92.56 178 THR A CA 1
ATOM 1394 C C . THR A 1 178 ? 0.877 -6.220 -17.315 1.00 92.56 178 THR A C 1
ATOM 1396 O O . THR A 1 178 ? -0.059 -7.018 -17.430 1.00 92.56 178 THR A O 1
ATOM 1399 N N . ASN A 1 179 ? 1.125 -5.258 -18.198 1.00 92.12 179 ASN A N 1
ATOM 1400 C CA . ASN A 1 179 ? 0.359 -5.112 -19.426 1.00 92.12 179 ASN A CA 1
ATOM 1401 C C . ASN A 1 179 ? 0.650 -6.271 -20.397 1.00 92.12 179 ASN A C 1
ATOM 1403 O O . ASN A 1 179 ? 1.687 -6.931 -20.287 1.00 92.12 179 ASN A O 1
ATOM 1407 N N . PRO A 1 180 ? -0.245 -6.548 -21.367 1.00 91.25 180 PRO A N 1
ATOM 1408 C CA . PRO A 1 180 ? -0.067 -7.658 -22.310 1.00 91.25 180 PRO A CA 1
ATOM 1409 C C . PRO A 1 180 ? 1.231 -7.597 -23.129 1.00 91.25 180 PRO A C 1
ATOM 1411 O O . PRO A 1 180 ? 1.703 -8.624 -23.609 1.00 91.25 180 PRO A O 1
ATOM 1414 N N . ASP A 1 181 ? 1.824 -6.410 -23.273 1.00 85.69 181 ASP A N 1
ATOM 1415 C CA . ASP A 1 181 ? 3.107 -6.205 -23.947 1.00 85.69 181 ASP A CA 1
ATOM 1416 C C . ASP A 1 181 ? 4.313 -6.748 -23.159 1.00 85.69 181 ASP A C 1
ATOM 1418 O O . ASP A 1 181 ? 5.403 -6.853 -23.721 1.00 85.69 181 ASP A O 1
ATOM 1422 N N . SER A 1 182 ? 4.127 -7.097 -21.878 1.00 86.06 182 SER A N 1
ATOM 1423 C CA . SER A 1 182 ? 5.183 -7.455 -20.919 1.00 86.06 182 SER A CA 1
ATOM 1424 C C . SER A 1 182 ? 6.297 -6.410 -20.792 1.00 86.06 182 SER A C 1
ATOM 1426 O O . SER A 1 182 ? 7.406 -6.735 -20.376 1.00 86.06 182 SER A O 1
ATOM 1428 N N . LYS A 1 183 ? 6.018 -5.157 -21.156 1.00 85.06 183 LYS A N 1
ATOM 1429 C CA . LYS A 1 183 ? 6.973 -4.038 -21.141 1.00 85.06 183 LYS A CA 1
ATOM 1430 C C . LYS A 1 183 ? 6.543 -2.926 -20.201 1.00 85.06 183 LYS A C 1
ATOM 1432 O O . LYS A 1 183 ? 7.409 -2.211 -19.701 1.00 85.06 183 LYS A O 1
ATOM 1437 N N . SER A 1 184 ? 5.246 -2.818 -19.937 1.00 90.44 184 SER A N 1
ATOM 1438 C CA . SER A 1 184 ? 4.672 -1.821 -19.043 1.00 90.44 184 SER A CA 1
ATOM 1439 C C . SER A 1 184 ? 3.885 -2.452 -17.893 1.00 90.44 184 SER A C 1
ATOM 1441 O O . SER A 1 184 ? 3.514 -3.634 -17.919 1.00 90.44 184 SER A O 1
ATOM 1443 N N . VAL A 1 185 ? 3.659 -1.666 -16.843 1.00 93.75 185 VAL A N 1
ATOM 1444 C CA . VAL A 1 185 ? 2.862 -2.051 -15.675 1.00 93.75 185 VAL A CA 1
ATOM 1445 C C . VAL A 1 185 ? 1.760 -1.022 -15.468 1.00 93.75 185 VAL A C 1
ATOM 1447 O O . VAL A 1 185 ? 2.027 0.148 -15.224 1.00 93.75 185 VAL A O 1
ATOM 1450 N N . ASN A 1 186 ? 0.515 -1.470 -15.521 1.00 96.00 186 ASN A N 1
ATOM 1451 C CA . ASN A 1 186 ? -0.648 -0.667 -15.196 1.00 96.00 186 ASN A CA 1
ATOM 1452 C C . ASN A 1 186 ? -0.833 -0.598 -13.674 1.00 96.00 186 ASN A C 1
ATOM 1454 O O . ASN A 1 186 ? -0.896 -1.625 -12.985 1.00 96.00 186 ASN A O 1
ATOM 1458 N N . LEU A 1 187 ? -0.912 0.626 -13.164 1.00 97.12 187 LEU A N 1
ATOM 1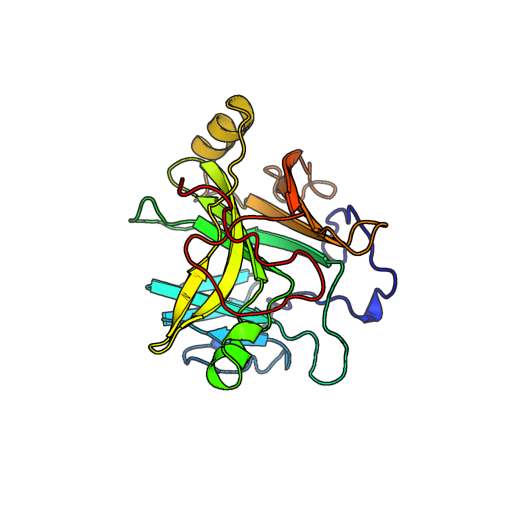459 C CA . LEU A 1 187 ? -1.097 0.971 -11.762 1.00 97.12 187 LEU A CA 1
ATOM 1460 C C . LEU A 1 187 ? -2.469 1.614 -11.605 1.00 97.12 187 LEU A C 1
ATOM 1462 O O . LEU A 1 187 ? -2.745 2.636 -12.234 1.00 97.12 187 LEU A O 1
ATOM 1466 N N . ARG A 1 188 ? -3.317 1.057 -10.740 1.00 97.94 188 ARG A N 1
ATOM 1467 C CA . ARG A 1 188 ? -4.614 1.653 -10.402 1.00 97.94 188 ARG A CA 1
ATOM 1468 C C . ARG A 1 188 ? -4.785 1.769 -8.902 1.00 97.94 188 ARG A C 1
ATOM 1470 O O . ARG A 1 188 ? -4.469 0.840 -8.161 1.00 97.94 188 ARG A O 1
ATOM 1477 N N . VAL A 1 189 ? -5.327 2.899 -8.469 1.00 98.00 189 VAL A N 1
ATOM 1478 C CA . VAL A 1 189 ? -5.732 3.126 -7.084 1.00 98.00 189 VAL A CA 1
ATOM 1479 C C . VAL A 1 189 ? -7.232 3.345 -7.058 1.00 98.00 189 VAL A C 1
ATOM 1481 O O . VAL A 1 189 ? -7.729 4.273 -7.696 1.00 98.00 189 VAL A O 1
ATOM 1484 N N . TYR A 1 190 ? -7.933 2.503 -6.307 1.00 97.38 190 TYR A N 1
ATOM 1485 C CA . TYR A 1 190 ? -9.351 2.681 -6.020 1.00 97.38 190 TYR A CA 1
ATOM 1486 C C . TYR A 1 190 ? -9.543 3.026 -4.552 1.00 97.38 190 TYR A C 1
ATOM 1488 O O . TYR A 1 190 ? -8.792 2.546 -3.697 1.00 97.38 190 TYR A O 1
ATOM 1496 N N . CYS A 1 191 ? -10.576 3.808 -4.263 1.00 96.81 191 CYS A N 1
ATOM 1497 C CA . CYS A 1 191 ? -10.995 4.099 -2.902 1.00 96.81 191 CYS A CA 1
ATOM 1498 C C . CYS A 1 191 ? -12.467 3.757 -2.696 1.00 96.81 191 CYS A C 1
ATOM 1500 O O . CYS A 1 191 ? -13.271 3.885 -3.616 1.00 96.81 191 CYS A O 1
ATOM 1502 N N . ASP A 1 192 ? -12.798 3.359 -1.473 1.00 96.69 192 ASP A N 1
ATOM 1503 C CA . ASP A 1 192 ? -14.163 3.123 -1.016 1.00 96.69 192 ASP A CA 1
ATOM 1504 C C . ASP A 1 192 ? -14.409 3.894 0.286 1.00 96.69 192 ASP A C 1
ATOM 1506 O O . ASP A 1 192 ? -13.698 3.709 1.276 1.00 96.69 192 ASP A O 1
ATOM 1510 N N . THR A 1 193 ? -15.422 4.759 0.283 1.00 95.69 193 THR A N 1
ATOM 1511 C CA . THR A 1 193 ? -15.841 5.554 1.451 1.00 95.69 193 THR A CA 1
ATOM 1512 C C . THR A 1 193 ? -17.064 4.978 2.158 1.00 95.69 193 THR A C 1
ATOM 1514 O O . THR A 1 193 ? -17.627 5.635 3.029 1.00 95.69 193 THR A O 1
ATOM 1517 N N . THR A 1 194 ? -17.518 3.790 1.758 1.00 95.81 194 THR A N 1
ATOM 1518 C CA . THR A 1 194 ? -18.718 3.134 2.297 1.00 95.81 194 THR A CA 1
ATOM 1519 C C . THR A 1 194 ? -18.403 2.069 3.345 1.00 95.81 194 THR A C 1
ATOM 1521 O O . THR A 1 194 ? -19.301 1.340 3.751 1.00 95.81 194 THR A O 1
ATOM 1524 N N . GLU A 1 195 ? -17.142 1.966 3.780 1.00 94.94 195 GLU A N 1
ATOM 1525 C CA . GLU A 1 195 ? -16.678 0.967 4.755 1.00 94.94 195 GLU A CA 1
ATOM 1526 C C . GLU A 1 195 ? -16.983 -0.483 4.334 1.00 94.94 195 GLU A C 1
ATOM 1528 O O . GLU A 1 195 ? -17.264 -1.346 5.163 1.00 94.94 195 GLU A O 1
ATOM 1533 N N . GLY A 1 196 ? -16.956 -0.764 3.028 1.00 95.62 196 GLY A N 1
ATOM 1534 C CA . GLY A 1 196 ? -17.180 -2.106 2.494 1.00 95.62 196 GLY A CA 1
ATOM 1535 C C . GLY A 1 196 ? -18.642 -2.537 2.429 1.00 95.62 196 GLY A C 1
ATOM 1536 O O . GLY A 1 196 ? -18.919 -3.699 2.118 1.00 95.62 196 GLY A O 1
ATOM 1537 N N . VAL A 1 197 ? -19.597 -1.633 2.678 1.00 95.62 197 VAL A N 1
ATOM 1538 C CA . VAL A 1 197 ? -21.031 -1.934 2.565 1.00 95.62 197 VAL A CA 1
ATOM 1539 C C . VAL A 1 197 ? -21.338 -2.516 1.181 1.00 95.62 197 VAL A C 1
ATOM 1541 O O . VAL A 1 197 ? -21.003 -1.938 0.151 1.00 95.62 197 VAL A O 1
ATOM 1544 N N . ASN A 1 198 ? -21.984 -3.688 1.156 1.00 95.62 198 ASN A N 1
ATOM 1545 C CA . ASN A 1 198 ? -22.316 -4.443 -0.063 1.00 95.62 198 ASN A CA 1
ATOM 1546 C C . ASN A 1 198 ? -21.114 -4.752 -0.981 1.00 95.62 198 ASN A C 1
ATOM 1548 O O . ASN A 1 198 ? -21.282 -4.888 -2.192 1.00 95.62 198 ASN A O 1
ATOM 1552 N N . GLY A 1 199 ? -19.914 -4.874 -0.413 1.00 95.75 199 GLY A N 1
ATOM 1553 C CA . GLY A 1 199 ? -18.681 -5.130 -1.154 1.00 95.75 199 GLY A CA 1
ATOM 1554 C C . GLY A 1 199 ? -17.833 -3.893 -1.439 1.00 95.75 199 GLY A C 1
ATOM 1555 O O . GLY A 1 199 ? -16.732 -4.039 -1.979 1.00 95.75 199 GLY A O 1
ATOM 1556 N N . GLY A 1 200 ? -18.300 -2.715 -1.021 1.00 96.50 200 GLY A N 1
ATOM 1557 C CA . GLY A 1 200 ? -17.646 -1.426 -1.221 1.00 96.50 200 GLY A CA 1
ATOM 1558 C C . GLY A 1 200 ? -18.005 -0.784 -2.561 1.00 96.50 200 GLY A C 1
ATOM 1559 O O . GLY A 1 200 ? -18.175 -1.467 -3.571 1.00 96.50 200 GLY A O 1
ATOM 1560 N N . ASP A 1 201 ? -18.093 0.545 -2.574 1.00 95.50 201 ASP A N 1
ATOM 1561 C CA . ASP A 1 201 ? -18.315 1.347 -3.780 1.00 95.50 201 ASP A CA 1
ATOM 1562 C C . ASP A 1 201 ? -16.969 1.861 -4.310 1.00 95.50 201 ASP A C 1
ATOM 1564 O O . ASP A 1 201 ? -16.548 2.989 -4.050 1.00 95.50 201 ASP A O 1
ATOM 1568 N N . TRP A 1 202 ? -16.240 0.977 -4.994 1.00 96.62 202 TRP A N 1
ATOM 1569 C CA . TRP A 1 202 ? -14.865 1.227 -5.424 1.00 96.62 202 TRP A CA 1
ATOM 1570 C C . TRP A 1 202 ? -14.784 2.227 -6.579 1.00 96.62 202 TRP A C 1
ATOM 1572 O O . TRP A 1 202 ? -14.993 1.884 -7.744 1.00 96.62 202 TRP A O 1
ATOM 1582 N N . GLN A 1 203 ? -14.379 3.453 -6.262 1.00 95.00 203 GLN A N 1
ATOM 1583 C CA . GLN A 1 203 ? -14.158 4.521 -7.233 1.00 95.00 203 GLN A CA 1
ATOM 1584 C C . GLN A 1 203 ? -12.707 4.508 -7.719 1.00 95.00 203 GLN A C 1
ATOM 1586 O O . GLN A 1 203 ? -11.781 4.460 -6.909 1.00 95.00 203 GLN A O 1
ATOM 1591 N N . LEU A 1 204 ? -12.492 4.548 -9.038 1.00 95.44 204 LEU A N 1
ATOM 1592 C CA . LEU A 1 204 ? -11.151 4.670 -9.617 1.00 95.44 204 LEU A CA 1
ATOM 1593 C C . LEU A 1 204 ? -10.634 6.095 -9.405 1.00 95.44 204 LEU A C 1
ATOM 1595 O O . LEU A 1 204 ? -11.179 7.043 -9.961 1.00 95.44 204 LEU A O 1
ATOM 1599 N N . MET A 1 205 ? -9.552 6.232 -8.644 1.00 95.12 205 MET A N 1
ATOM 1600 C CA . MET A 1 205 ? -9.000 7.533 -8.251 1.00 95.12 205 MET A CA 1
ATOM 1601 C C . MET A 1 205 ? -7.771 7.926 -9.074 1.00 95.12 205 MET A C 1
ATOM 1603 O O . MET A 1 205 ? -7.472 9.108 -9.248 1.00 95.12 205 MET A O 1
ATOM 1607 N N . LEU A 1 206 ? -7.013 6.928 -9.530 1.00 96.00 206 LEU A N 1
ATOM 1608 C CA . LEU A 1 206 ? -5.798 7.103 -10.318 1.00 96.00 206 LEU A CA 1
ATOM 1609 C C . LEU A 1 206 ? -5.580 5.856 -11.169 1.00 96.00 206 LEU A C 1
ATOM 1611 O O . LEU A 1 206 ? -5.600 4.749 -10.639 1.00 96.00 206 LEU A O 1
ATOM 1615 N N . GLU A 1 207 ? -5.318 6.047 -12.459 1.00 96.06 207 GLU A N 1
ATOM 1616 C CA . GLU A 1 207 ? -4.784 5.021 -13.355 1.00 96.06 207 GLU A CA 1
ATOM 1617 C C . GLU A 1 207 ? -3.555 5.574 -14.081 1.00 96.06 207 GLU A C 1
ATOM 1619 O O . GLU A 1 207 ? -3.555 6.722 -14.530 1.00 96.06 207 GLU A O 1
ATOM 1624 N N . TYR A 1 208 ? -2.496 4.773 -14.160 1.00 95.06 208 TYR A N 1
ATOM 1625 C CA . TYR A 1 208 ? -1.267 5.131 -14.854 1.00 95.06 208 TYR A CA 1
ATOM 1626 C C . TYR A 1 208 ? -0.568 3.883 -15.390 1.00 95.06 208 TYR A C 1
ATOM 1628 O O . TYR A 1 208 ? -0.356 2.926 -14.647 1.00 95.06 208 TYR A O 1
ATOM 1636 N N . ASP A 1 209 ? -0.169 3.909 -16.658 1.00 94.06 209 ASP A N 1
ATOM 1637 C CA . ASP A 1 209 ? 0.721 2.904 -17.230 1.00 94.06 209 ASP A CA 1
ATOM 1638 C C . ASP A 1 209 ? 2.172 3.348 -17.033 1.00 94.06 209 ASP A C 1
ATOM 1640 O O . ASP A 1 209 ? 2.620 4.318 -17.640 1.00 94.06 209 ASP A O 1
ATOM 1644 N N . ASP A 1 210 ? 2.915 2.637 -16.187 1.00 91.75 210 ASP A N 1
ATOM 1645 C CA . ASP A 1 210 ? 4.366 2.768 -16.112 1.00 91.75 210 ASP A CA 1
ATOM 1646 C C . ASP A 1 210 ? 4.963 2.090 -17.347 1.00 91.75 210 ASP A C 1
ATOM 1648 O O . ASP A 1 210 ? 4.900 0.868 -17.477 1.00 91.75 210 ASP A O 1
ATOM 1652 N N . TYR A 1 211 ? 5.488 2.883 -18.277 1.00 86.31 211 TYR A N 1
ATOM 1653 C CA . TYR A 1 211 ? 6.317 2.426 -19.396 1.00 86.31 211 TYR A CA 1
ATOM 1654 C C . TYR A 1 211 ? 7.774 2.886 -19.233 1.00 86.31 211 TYR A C 1
ATOM 1656 O O . TYR A 1 211 ? 8.688 2.163 -19.635 1.00 86.31 211 TYR A O 1
ATOM 1664 N N . ASP A 1 212 ? 7.986 4.056 -18.628 1.00 80.88 212 ASP A N 1
ATOM 1665 C CA . ASP A 1 212 ? 9.291 4.685 -18.411 1.00 80.88 212 ASP A CA 1
ATOM 1666 C C . ASP A 1 212 ? 9.331 5.588 -17.163 1.00 80.88 212 ASP A C 1
ATOM 1668 O O . ASP A 1 212 ? 10.098 6.553 -17.138 1.00 80.88 212 ASP A O 1
ATOM 1672 N N . LEU A 1 213 ? 8.508 5.316 -16.138 1.00 86.00 213 LEU A N 1
ATOM 1673 C CA . LEU A 1 213 ? 8.294 6.223 -15.006 1.00 86.00 213 LEU A CA 1
ATOM 1674 C C . LEU A 1 213 ? 9.626 6.717 -14.426 1.00 86.00 213 LEU A C 1
ATOM 1676 O O . LEU A 1 213 ? 10.326 5.985 -13.732 1.00 86.00 213 LEU A O 1
ATOM 1680 N N . ALA A 1 214 ? 9.967 7.976 -14.701 1.00 79.88 214 ALA A N 1
ATOM 1681 C CA . ALA A 1 214 ? 11.330 8.457 -14.518 1.00 79.88 214 ALA A CA 1
ATOM 1682 C C . ALA A 1 214 ? 11.771 8.451 -13.046 1.00 79.88 214 ALA A C 1
ATOM 1684 O O . ALA A 1 214 ? 11.080 8.973 -12.154 1.00 79.88 214 ALA A O 1
ATOM 1685 N N . SER A 1 215 ? 12.963 7.907 -12.797 1.00 83.75 215 SER A N 1
ATOM 1686 C CA . SER A 1 215 ? 13.666 8.071 -11.528 1.00 83.75 215 SER A CA 1
ATOM 1687 C C . SER A 1 215 ? 14.102 9.528 -11.349 1.00 83.75 215 SER A C 1
ATOM 1689 O O . SER A 1 215 ? 14.389 10.249 -12.302 1.00 83.75 215 SER A O 1
ATOM 1691 N N . LYS A 1 216 ? 14.162 10.006 -10.101 1.00 77.69 216 LYS A N 1
ATOM 1692 C CA . LYS A 1 216 ? 14.684 11.361 -9.825 1.00 77.69 216 LYS A CA 1
ATOM 1693 C C . LYS A 1 216 ? 16.182 11.493 -10.105 1.00 77.69 216 LYS A C 1
ATOM 1695 O O . LYS A 1 216 ? 16.686 12.603 -10.243 1.00 77.69 216 LYS A O 1
ATOM 1700 N N . THR A 1 217 ? 16.885 10.369 -10.108 1.00 80.62 217 THR A N 1
ATOM 1701 C CA . THR A 1 217 ? 18.327 10.245 -10.307 1.00 80.62 217 THR A CA 1
ATOM 1702 C C . THR A 1 217 ? 18.605 8.875 -10.918 1.00 80.62 217 THR A C 1
ATOM 1704 O O . THR A 1 217 ? 17.943 7.927 -10.489 1.00 80.62 217 THR A O 1
ATOM 1707 N N . PRO A 1 218 ? 19.616 8.731 -11.795 1.00 81.62 218 PRO A N 1
ATOM 1708 C CA . PRO A 1 218 ? 19.952 7.447 -12.407 1.00 81.62 218 PRO A CA 1
ATOM 1709 C C . PRO A 1 218 ? 20.089 6.326 -11.371 1.00 81.62 218 PRO A C 1
ATOM 1711 O O . PRO A 1 218 ? 20.816 6.472 -10.384 1.00 81.62 218 PRO A O 1
ATOM 1714 N N . THR A 1 219 ? 19.404 5.204 -11.587 1.00 84.19 219 THR A N 1
ATOM 1715 C CA . THR A 1 219 ? 19.380 4.096 -10.618 1.00 84.19 219 THR A CA 1
ATOM 1716 C C . THR A 1 219 ? 20.565 3.149 -10.796 1.00 84.19 219 THR A C 1
ATOM 1718 O O . THR A 1 219 ? 21.050 2.579 -9.817 1.00 84.19 219 THR A O 1
ATOM 1721 N N . GLY A 1 220 ? 21.046 2.978 -12.033 1.00 83.12 220 GLY A N 1
ATOM 1722 C CA . GLY A 1 220 ? 22.064 1.982 -12.380 1.00 83.12 220 GLY A CA 1
ATOM 1723 C C . GLY A 1 220 ? 21.601 0.532 -12.182 1.00 83.12 220 GLY A C 1
ATOM 1724 O O . GLY A 1 220 ? 22.444 -0.344 -12.009 1.00 83.12 220 GLY A O 1
ATOM 1725 N N . CYS A 1 221 ? 20.287 0.298 -12.153 1.00 84.88 221 CYS A N 1
ATOM 1726 C CA . CYS A 1 221 ? 19.656 -1.013 -12.037 1.00 84.88 221 CYS A CA 1
ATOM 1727 C C . CYS A 1 221 ? 18.845 -1.308 -13.305 1.00 84.88 221 CYS A C 1
ATOM 1729 O O . CYS A 1 221 ? 18.276 -0.398 -13.908 1.00 84.88 221 CYS A O 1
ATOM 1731 N N . GLU A 1 222 ? 18.761 -2.580 -13.686 1.00 81.62 222 GLU A N 1
ATOM 1732 C CA . GLU A 1 222 ? 17.874 -3.041 -14.755 1.00 81.62 222 GLU A CA 1
ATOM 1733 C C . GLU A 1 222 ? 16.659 -3.737 -14.144 1.00 81.62 222 GLU A C 1
ATOM 1735 O O . GLU A 1 222 ? 16.800 -4.552 -13.231 1.00 81.62 222 GLU A O 1
ATOM 1740 N N . TYR A 1 223 ? 15.469 -3.422 -14.655 1.00 78.81 223 TYR A N 1
ATOM 1741 C CA . TYR A 1 223 ? 14.215 -4.002 -14.186 1.00 78.81 223 TYR A CA 1
ATOM 1742 C C . TYR A 1 223 ? 13.533 -4.755 -15.333 1.00 78.81 223 TYR A C 1
ATOM 1744 O O . TYR A 1 223 ? 13.462 -4.226 -16.445 1.00 78.81 223 TYR A O 1
ATOM 1752 N N . PRO A 1 224 ? 13.020 -5.977 -15.090 1.00 63.69 224 PRO A N 1
ATOM 1753 C CA . PRO A 1 224 ? 12.469 -6.843 -16.140 1.00 63.69 224 PRO A CA 1
ATOM 1754 C C . PRO A 1 224 ? 11.206 -6.272 -16.798 1.00 63.69 224 PRO A C 1
ATOM 1756 O O . PRO A 1 224 ? 10.894 -6.602 -17.938 1.00 63.69 224 PRO A O 1
ATOM 1759 N N . TYR A 1 225 ? 10.501 -5.396 -16.086 1.00 67.00 225 TYR A N 1
ATOM 1760 C CA . TYR A 1 225 ? 9.335 -4.659 -16.551 1.00 67.00 225 TYR A CA 1
ATOM 1761 C C . TYR A 1 225 ? 9.627 -3.194 -16.258 1.00 67.00 225 TYR A C 1
ATOM 1763 O O . TYR A 1 225 ? 10.045 -2.904 -15.135 1.00 67.00 225 TYR A O 1
ATOM 1771 N N . THR A 1 226 ? 9.405 -2.288 -17.216 1.00 61.53 226 THR A N 1
ATOM 1772 C CA . THR A 1 226 ? 9.624 -0.831 -17.075 1.00 61.53 226 THR A CA 1
ATOM 1773 C C . THR A 1 226 ? 11.091 -0.453 -16.796 1.00 61.53 226 THR A C 1
ATOM 1775 O O . THR A 1 226 ? 11.497 -0.375 -15.629 1.00 61.53 226 THR A O 1
ATOM 1778 N N . PRO A 1 227 ? 11.919 -0.256 -17.844 1.00 58.78 227 PRO A N 1
ATOM 1779 C CA . PRO A 1 227 ? 13.303 0.177 -17.665 1.00 58.78 227 PRO A CA 1
ATOM 1780 C C . PRO A 1 227 ? 13.361 1.500 -16.890 1.00 58.78 227 PRO A C 1
ATOM 1782 O O . PRO A 1 227 ? 12.422 2.293 -16.934 1.00 58.78 227 PRO A O 1
ATOM 1785 N N . ASP A 1 228 ? 14.464 1.738 -16.173 1.00 57.22 228 ASP A N 1
ATOM 1786 C CA . ASP A 1 228 ? 14.736 3.059 -15.603 1.00 57.22 228 ASP A CA 1
ATOM 1787 C C . ASP A 1 228 ? 14.776 4.066 -16.756 1.00 57.22 228 ASP A C 1
ATOM 1789 O O . ASP A 1 228 ? 15.712 4.072 -17.561 1.00 57.22 228 ASP A O 1
ATOM 1793 N N . GLY A 1 229 ? 13.717 4.868 -16.871 1.00 48.91 229 GLY A N 1
ATOM 1794 C CA . GLY A 1 229 ? 13.659 5.996 -17.778 1.00 48.91 229 GLY A CA 1
ATOM 1795 C C . GLY A 1 229 ? 14.651 7.034 -17.284 1.00 48.91 229 GLY A C 1
ATOM 1796 O O . GLY A 1 229 ? 14.288 7.953 -16.551 1.00 48.91 229 GLY A O 1
ATOM 1797 N N . VAL A 1 230 ? 15.927 6.878 -17.643 1.00 43.19 230 VAL A N 1
ATOM 1798 C CA . VAL A 1 230 ? 16.892 7.966 -17.515 1.00 43.19 230 VAL A CA 1
ATOM 1799 C C . VAL A 1 230 ? 16.293 9.105 -18.324 1.00 43.19 230 VAL A C 1
ATOM 1801 O O . VAL A 1 230 ? 16.103 8.938 -19.528 1.00 43.19 230 VAL A O 1
ATOM 1804 N N . SER A 1 231 ? 15.941 10.227 -17.689 1.00 38.75 231 SER A N 1
ATOM 1805 C CA . SER A 1 231 ? 15.398 11.363 -18.429 1.00 38.75 231 SER A CA 1
ATOM 1806 C C . SER A 1 231 ? 16.406 11.752 -19.511 1.00 38.75 231 SER A C 1
ATOM 1808 O O . SER A 1 231 ? 17.463 12.322 -19.224 1.00 38.75 231 SER A O 1
ATOM 1810 N N . HIS A 1 232 ? 16.114 11.417 -20.762 1.00 34.78 232 HIS A N 1
ATOM 1811 C CA . HIS A 1 232 ? 16.775 12.015 -21.904 1.00 34.78 232 HIS A CA 1
ATOM 1812 C C . HIS A 1 232 ? 16.207 13.420 -22.037 1.00 34.78 232 HIS A C 1
ATOM 1814 O O . HIS A 1 232 ? 15.301 13.613 -22.825 1.00 34.78 232 HIS A O 1
ATOM 1820 N N . ASP A 1 233 ? 16.670 14.340 -21.189 1.00 33.44 233 ASP A N 1
ATOM 1821 C CA . ASP A 1 233 ? 16.663 15.781 -21.450 1.00 33.44 233 ASP A CA 1
ATOM 1822 C C . ASP A 1 233 ? 17.449 16.521 -20.357 1.00 33.44 233 ASP A C 1
ATOM 1824 O O . ASP A 1 233 ? 16.910 17.095 -19.415 1.00 33.44 233 ASP A O 1
ATOM 1828 N N . CYS A 1 234 ? 18.770 16.507 -20.526 1.00 31.36 234 CYS A N 1
ATOM 1829 C CA . CYS A 1 234 ? 19.613 17.662 -20.237 1.00 31.36 234 CYS A CA 1
ATOM 1830 C C . CYS A 1 234 ? 20.438 17.914 -21.506 1.00 31.36 234 CYS A C 1
ATOM 1832 O O . CYS A 1 234 ? 21.553 17.402 -21.633 1.00 31.36 234 CYS A O 1
ATOM 1834 N N . ALA A 1 235 ? 19.842 18.630 -22.460 1.00 31.33 235 ALA A N 1
ATOM 1835 C CA . ALA A 1 235 ? 20.581 19.405 -23.453 1.00 31.33 235 ALA A CA 1
ATOM 1836 C C . ALA A 1 235 ? 20.822 20.814 -22.897 1.00 31.33 235 ALA A C 1
ATOM 1838 O O . ALA A 1 235 ? 19.886 21.357 -22.265 1.00 31.33 235 ALA A O 1
#

Sequence (235 aa):
DEFGIQQLFPSISPELDWTGEWTANRILTKAKEMDPYDDRVYLKGKGTATFGNGDMVFNGGTPRLYIDSSASGPGWLNTEFTSYGRVQSWSSPQSGFTLISRTNHDESDANPCEAHGYYARVKFSSGVIHVKKEFRHDKGGSPIYSVPIYSNDSQTISSMAGFDYVNNYLGIKSVVRTNPDSKSVNLRVYCDTTEGVNGGDWQLMLEYDDYDLASKTPTGCEYPYTPDGVSHDCA

Foldseek 3Di:
DVVLADDPDDDPCCVLDDDDDQADWDKAQDAQDADPVANQKTKHDAFMWTGHPPDIDTDDDDIDIGGHSDDPDPADQWDKDKDWAFDQDDDDQQDWDKDKPPAPCVCLVVPFQRRWIKIWIQGQQQRKTWIKIWGGADDVRRIWIFDIDIQDDPVNRVCSNPQRRNPFIKMWIWTWAQDPVNAKIKTWIWIFRPNCVSNGPTDTRDIDIQNAREIPDDPPDADSHHGHNPPPDDD